Protein AF-A0A1G3R996-F1 (afdb_monomer)

Nearest PDB structures (foldseek):
  6yof-assembly1_A  TM=2.230E-01  e=8.172E+00  Streptococcus thermophilus LMG 18311

Solvent-accessible surface area (backbone atoms only — not comparable to full-atom values): 10715 Å² total; per-residue (Å²): 132,63,74,61,64,58,52,48,50,54,52,52,50,54,52,44,45,52,53,25,51,75,72,74,44,86,61,76,83,80,82,87,57,83,53,92,54,92,63,94,66,74,93,61,101,74,73,87,54,55,62,62,68,84,79,65,87,57,93,50,78,38,34,55,46,43,51,54,36,27,53,48,19,50,52,50,33,51,77,70,44,49,53,58,52,52,52,62,52,35,78,75,47,56,73,54,60,29,23,53,50,39,19,27,54,44,32,30,13,29,14,43,25,12,27,49,50,37,51,42,54,75,77,41,96,89,47,51,76,67,42,53,50,41,28,44,51,43,41,36,59,67,5,45,50,54,48,30,37,75,76,65,73,50,72,61,78,71,75,36,48,56,32,40,24,70,39,26,33,50,29,20,49,49,16,35,72,64,52,51,76,85,78,48,58,42,85,77,45,93,70,119

Structure (mmCIF, N/CA/C/O backbone):
data_AF-A0A1G3R996-F1
#
_entry.id   AF-A0A1G3R996-F1
#
loop_
_atom_site.group_PDB
_atom_site.id
_atom_site.type_symbol
_atom_site.label_atom_id
_atom_site.label_alt_id
_atom_site.label_comp_id
_atom_site.label_asym_id
_atom_site.label_entity_id
_atom_site.label_seq_id
_atom_site.pdbx_PDB_ins_code
_atom_site.Cartn_x
_atom_site.Cartn_y
_atom_site.Cartn_z
_atom_site.occupancy
_atom_site.B_iso_or_equiv
_atom_site.auth_seq_id
_atom_site.auth_comp_id
_atom_site.auth_asym_id
_atom_site.auth_atom_id
_atom_site.pdbx_PDB_model_num
ATOM 1 N N . MET A 1 1 ? 5.392 13.937 -18.735 1.00 48.75 1 MET A N 1
ATOM 2 C CA . MET A 1 1 ? 5.249 12.522 -18.350 1.00 48.75 1 MET A CA 1
ATOM 3 C C . MET A 1 1 ? 6.498 11.828 -18.846 1.00 48.75 1 MET A C 1
ATOM 5 O O . MET A 1 1 ? 6.775 11.931 -20.035 1.00 48.75 1 MET A O 1
ATOM 9 N N . GLY A 1 2 ? 7.307 11.274 -17.948 1.00 59.84 2 GLY A N 1
ATOM 10 C CA . GLY A 1 2 ? 8.397 10.403 -18.376 1.00 59.84 2 GLY A CA 1
ATOM 11 C C . GLY A 1 2 ? 7.803 9.101 -18.908 1.00 59.84 2 GLY A C 1
ATOM 12 O O . GLY A 1 2 ? 6.795 8.635 -18.380 1.00 59.84 2 GLY A O 1
ATOM 13 N N . GLU A 1 3 ? 8.419 8.542 -19.942 1.00 71.25 3 GLU A N 1
ATOM 14 C CA . GLU A 1 3 ? 8.158 7.197 -20.475 1.00 71.25 3 GLU A CA 1
ATOM 15 C C . GLU A 1 3 ? 8.066 6.146 -19.348 1.00 71.25 3 GLU A C 1
ATOM 17 O O . GLU A 1 3 ? 7.172 5.306 -19.342 1.00 71.25 3 GLU A O 1
ATOM 22 N N . PHE A 1 4 ? 8.894 6.307 -18.311 1.00 77.06 4 PHE A N 1
ATOM 23 C CA . PHE A 1 4 ? 8.993 5.423 -17.154 1.00 77.06 4 PHE A CA 1
ATOM 24 C C . PHE A 1 4 ? 7.694 5.254 -16.342 1.00 77.06 4 PHE A C 1
ATOM 26 O O . PHE A 1 4 ? 7.270 4.134 -16.082 1.00 77.06 4 PHE A O 1
ATOM 33 N N . GLY A 1 5 ? 7.001 6.341 -15.977 1.00 76.56 5 GLY A N 1
ATOM 34 C CA . GLY A 1 5 ? 5.804 6.239 -15.126 1.00 76.56 5 GLY A CA 1
ATOM 35 C C . GLY A 1 5 ? 4.634 5.503 -15.793 1.00 76.56 5 GLY A C 1
ATOM 36 O O . GLY A 1 5 ? 3.830 4.876 -15.111 1.00 76.56 5 GLY A O 1
ATOM 37 N N . SER A 1 6 ? 4.552 5.551 -17.128 1.00 79.69 6 SER A N 1
ATOM 38 C CA . SER A 1 6 ? 3.542 4.789 -17.882 1.00 79.69 6 SER A CA 1
ATOM 39 C C . SER A 1 6 ? 3.888 3.302 -17.950 1.00 79.69 6 SER A C 1
ATOM 41 O O . SER A 1 6 ? 2.991 2.473 -17.855 1.00 79.69 6 SER A O 1
ATOM 43 N N . VAL A 1 7 ? 5.179 2.972 -18.072 1.00 85.62 7 VAL A N 1
ATOM 44 C CA . VAL A 1 7 ? 5.669 1.585 -18.031 1.00 85.62 7 VAL A CA 1
ATOM 45 C C . VAL A 1 7 ? 5.378 0.956 -16.671 1.00 85.62 7 VAL A C 1
ATOM 47 O O . VAL A 1 7 ? 4.830 -0.140 -16.619 1.00 85.62 7 VAL A O 1
ATOM 50 N N . VAL A 1 8 ? 5.661 1.673 -15.580 1.00 85.50 8 VAL A N 1
ATOM 51 C CA . VAL A 1 8 ? 5.379 1.186 -14.224 1.00 85.50 8 VAL A CA 1
ATOM 52 C C . VAL A 1 8 ? 3.887 0.944 -14.007 1.00 85.50 8 VAL A C 1
ATOM 54 O O . VAL A 1 8 ? 3.517 -0.092 -13.467 1.00 85.50 8 VAL A O 1
ATOM 57 N N . LEU A 1 9 ? 3.016 1.871 -14.421 1.00 86.50 9 LEU A N 1
ATOM 58 C CA . LEU A 1 9 ? 1.575 1.679 -14.248 1.00 86.50 9 LEU A CA 1
ATOM 59 C C . LEU A 1 9 ? 1.072 0.449 -15.016 1.00 86.50 9 LEU A C 1
ATOM 61 O O . LEU A 1 9 ? 0.344 -0.352 -14.439 1.00 86.50 9 LEU A O 1
ATOM 65 N N . ALA A 1 10 ? 1.489 0.282 -16.273 1.00 89.56 10 ALA A N 1
ATOM 66 C CA . ALA A 1 10 ? 1.086 -0.865 -17.084 1.00 89.56 10 ALA A CA 1
ATOM 67 C C . ALA A 1 10 ? 1.530 -2.200 -16.457 1.00 89.56 10 ALA A C 1
ATOM 69 O O . ALA A 1 10 ? 0.769 -3.165 -16.438 1.00 89.56 10 ALA A O 1
ATOM 70 N N . ASP A 1 11 ? 2.738 -2.241 -15.893 1.00 92.06 11 ASP A N 1
ATOM 71 C CA . ASP A 1 11 ? 3.256 -3.404 -15.170 1.00 92.06 11 ASP A CA 1
ATOM 72 C C . ASP A 1 11 ? 2.444 -3.712 -13.898 1.00 92.06 11 ASP A C 1
ATOM 74 O O . ASP A 1 11 ? 2.049 -4.854 -13.651 1.00 92.06 11 ASP A O 1
ATOM 78 N N . ILE A 1 12 ? 2.121 -2.678 -13.115 1.00 92.38 12 ILE A N 1
ATOM 79 C CA . ILE A 1 12 ? 1.257 -2.801 -11.936 1.00 92.38 12 ILE A CA 1
ATOM 80 C C . ILE A 1 12 ? -0.114 -3.370 -12.324 1.00 92.38 12 ILE A C 1
ATOM 82 O O . ILE A 1 12 ? -0.635 -4.254 -11.637 1.00 92.38 12 ILE A O 1
ATOM 86 N N . GLU A 1 13 ? -0.705 -2.869 -13.409 1.00 92.81 13 GLU A N 1
ATOM 87 C CA . GLU A 1 13 ? -1.995 -3.335 -13.917 1.00 92.81 13 GLU A CA 1
ATOM 88 C C . GLU A 1 13 ? -1.934 -4.810 -14.326 1.00 92.81 13 GLU A C 1
ATOM 90 O O . GLU A 1 13 ? -2.837 -5.569 -13.973 1.00 92.81 13 GLU A O 1
ATOM 95 N N . GLU A 1 14 ? -0.868 -5.253 -14.997 1.00 93.94 14 GLU A N 1
ATOM 96 C CA . GLU A 1 14 ? -0.680 -6.661 -15.365 1.00 93.94 14 GLU A CA 1
ATOM 97 C C . GLU A 1 14 ? -0.646 -7.573 -14.129 1.00 93.94 14 GLU A C 1
ATOM 99 O O . GLU A 1 14 ? -1.396 -8.555 -14.056 1.00 93.94 14 GLU A O 1
ATOM 104 N N . VAL A 1 15 ? 0.150 -7.208 -13.117 1.00 95.25 15 VAL A N 1
ATOM 105 C CA . VAL A 1 15 ? 0.249 -7.976 -11.869 1.00 95.25 15 VAL A CA 1
ATOM 106 C C . VAL A 1 15 ? -1.112 -8.074 -11.180 1.00 95.25 15 VAL A C 1
ATOM 108 O O . VAL A 1 15 ? -1.542 -9.174 -10.826 1.00 95.25 15 VAL A O 1
ATOM 111 N N . TRP A 1 16 ? -1.825 -6.959 -10.995 1.00 96.31 16 TRP A N 1
ATOM 112 C CA . TRP A 1 16 ? -3.101 -6.981 -10.273 1.00 96.31 16 TRP A CA 1
ATOM 113 C C . TRP A 1 16 ? -4.229 -7.659 -11.046 1.00 96.31 16 TRP A C 1
ATOM 115 O O . TRP A 1 16 ? -5.044 -8.342 -10.421 1.00 96.31 16 TRP A O 1
ATOM 125 N N . ASN A 1 17 ? -4.251 -7.556 -12.377 1.00 96.25 17 ASN A N 1
ATOM 126 C CA . ASN A 1 17 ? -5.152 -8.350 -13.210 1.00 96.25 17 ASN A CA 1
ATOM 127 C C . ASN A 1 17 ? -4.949 -9.854 -12.954 1.00 96.25 17 ASN A C 1
ATOM 129 O O . ASN A 1 17 ? -5.919 -10.598 -12.779 1.00 96.25 17 ASN A O 1
ATOM 133 N N . GLU A 1 18 ? -3.697 -10.315 -12.866 1.00 95.25 18 GLU A N 1
ATOM 134 C CA . GLU A 1 18 ? -3.410 -11.713 -12.549 1.00 95.25 18 GLU A CA 1
ATOM 135 C C . GLU A 1 18 ? -3.805 -12.093 -11.113 1.00 95.25 18 GLU A C 1
ATOM 137 O O . GLU A 1 18 ? -4.440 -13.135 -10.922 1.00 95.25 18 GLU A O 1
ATOM 142 N N . GLN A 1 19 ? -3.480 -11.266 -10.116 1.00 95.69 19 GLN A N 1
ATOM 143 C CA . GLN A 1 19 ? -3.819 -11.553 -8.717 1.00 95.69 19 GLN A CA 1
ATOM 144 C C . GLN A 1 19 ? -5.337 -11.638 -8.500 1.00 95.69 19 GLN A C 1
ATOM 146 O O . GLN A 1 19 ? -5.827 -12.590 -7.895 1.00 95.69 19 GLN A O 1
ATOM 151 N N . PHE A 1 20 ? -6.115 -10.696 -9.042 1.00 96.31 20 PHE A N 1
ATOM 152 C CA . PHE A 1 20 ? -7.578 -10.718 -8.915 1.00 96.31 20 PHE A CA 1
ATOM 153 C C . PHE A 1 20 ? -8.196 -11.927 -9.614 1.00 96.31 20 PHE A C 1
ATOM 155 O O . PHE A 1 20 ? -9.091 -12.566 -9.057 1.00 96.31 20 PHE A O 1
ATOM 162 N N . ARG A 1 21 ? -7.658 -12.324 -10.773 1.00 95.50 21 ARG A N 1
ATOM 163 C CA . ARG A 1 21 ? -8.075 -13.555 -11.452 1.00 95.50 21 ARG A CA 1
ATOM 164 C C . ARG A 1 21 ? -7.872 -14.790 -10.568 1.00 95.50 21 ARG A C 1
ATOM 166 O O . ARG A 1 21 ? -8.733 -15.667 -10.560 1.00 95.50 21 ARG A O 1
ATOM 173 N N . GLN A 1 22 ? -6.771 -14.864 -9.815 1.00 93.50 22 GLN A N 1
ATOM 174 C CA . GLN A 1 22 ? -6.527 -15.958 -8.862 1.00 93.50 22 GLN A CA 1
ATOM 175 C C . GLN A 1 22 ? -7.506 -15.931 -7.681 1.00 93.50 22 GLN A C 1
ATOM 177 O O . GLN A 1 22 ? -7.928 -16.987 -7.214 1.00 93.50 22 GLN A O 1
ATOM 182 N N . LEU A 1 23 ? -7.925 -14.739 -7.251 1.00 92.31 23 LEU A N 1
ATOM 183 C CA . LEU A 1 23 ? -8.966 -14.546 -6.237 1.00 92.31 23 LEU A CA 1
ATOM 184 C C . LEU A 1 23 ? -10.392 -14.809 -6.760 1.00 92.31 23 LEU A C 1
ATOM 186 O O . LEU A 1 23 ? -11.344 -14.773 -5.983 1.00 92.31 23 LEU A O 1
ATOM 190 N N . GLY A 1 24 ? -10.565 -15.070 -8.061 1.00 94.44 24 GLY A N 1
ATOM 191 C CA . GLY A 1 24 ? -11.881 -15.227 -8.682 1.00 94.44 24 GLY A CA 1
ATOM 192 C C . GLY A 1 24 ? -12.681 -13.921 -8.760 1.00 94.44 24 GLY A C 1
ATOM 193 O O . GLY A 1 24 ? -13.911 -13.963 -8.770 1.00 94.44 24 GLY A O 1
ATOM 194 N N . ALA A 1 25 ? -11.993 -12.779 -8.791 1.00 92.88 25 ALA A N 1
ATOM 195 C CA . ALA A 1 25 ? -12.566 -11.442 -8.888 1.00 92.88 25 ALA A CA 1
ATOM 196 C C . ALA A 1 25 ? -12.065 -10.714 -10.147 1.00 92.88 25 ALA A C 1
ATOM 198 O O . ALA A 1 25 ? -11.043 -11.078 -10.728 1.00 92.88 25 ALA A O 1
ATOM 199 N N . ASP A 1 26 ? -12.768 -9.653 -10.544 1.00 91.19 26 ASP A N 1
ATOM 200 C CA . ASP A 1 26 ? -12.358 -8.793 -11.654 1.00 91.19 26 ASP A CA 1
ATOM 201 C C . ASP A 1 26 ? -11.591 -7.576 -11.124 1.00 91.19 26 ASP A C 1
ATOM 203 O O . ASP A 1 26 ? -12.096 -6.826 -10.281 1.00 91.19 26 ASP A O 1
ATOM 207 N N . TYR A 1 27 ? -10.379 -7.350 -11.635 1.00 93.75 27 TYR A N 1
ATOM 208 C CA . TYR A 1 27 ? -9.650 -6.111 -11.378 1.00 93.75 27 TYR A CA 1
ATOM 209 C C . TYR A 1 27 ? -10.200 -4.996 -12.269 1.00 93.75 27 TYR A C 1
ATOM 211 O O . TYR A 1 27 ? -10.287 -5.139 -13.486 1.00 93.75 27 TYR A O 1
ATOM 219 N N . ARG A 1 28 ? -10.571 -3.861 -11.669 1.00 91.31 28 ARG A N 1
ATOM 220 C CA . ARG A 1 28 ? -10.932 -2.654 -12.422 1.00 91.31 28 ARG A CA 1
ATOM 221 C C . ARG A 1 28 ? -9.767 -1.688 -12.371 1.00 91.31 28 ARG A C 1
ATOM 223 O O . ARG A 1 28 ? -9.568 -1.088 -11.324 1.00 91.31 28 ARG A O 1
ATOM 230 N N . GLU A 1 29 ? -9.066 -1.495 -13.475 1.00 87.25 29 GLU A N 1
ATOM 231 C CA . GLU A 1 29 ? -7.900 -0.607 -13.546 1.00 87.25 29 GLU A CA 1
ATOM 232 C C . GLU A 1 29 ? -8.215 0.826 -13.060 1.00 87.25 29 GLU A C 1
ATOM 234 O O . GLU A 1 29 ? -9.308 1.363 -13.321 1.00 87.25 29 GLU A O 1
ATOM 239 N N . PRO A 1 30 ? -7.303 1.452 -12.294 1.00 81.50 30 PRO A N 1
ATOM 240 C CA . PRO A 1 30 ? -7.465 2.822 -11.837 1.00 81.50 30 PRO A CA 1
ATOM 241 C C . PRO A 1 30 ? -7.242 3.815 -12.983 1.00 81.50 30 PRO A C 1
ATOM 243 O O . PRO A 1 30 ? -6.485 3.582 -13.917 1.00 81.50 30 PRO A O 1
ATOM 246 N N . ARG A 1 31 ? -7.862 4.996 -12.893 1.00 73.62 31 ARG A N 1
ATOM 247 C CA . ARG A 1 31 ? -7.502 6.122 -13.768 1.00 73.62 31 ARG A CA 1
ATOM 248 C C . ARG A 1 31 ? -6.445 6.965 -13.073 1.00 73.62 31 ARG A C 1
ATOM 250 O O . ARG A 1 31 ? -6.792 7.752 -12.195 1.00 73.62 31 ARG A O 1
ATOM 257 N N . LEU A 1 32 ? -5.185 6.823 -13.477 1.00 65.88 32 LEU A N 1
ATOM 258 C CA . LEU A 1 32 ? -4.104 7.632 -12.923 1.00 65.88 32 LEU A CA 1
ATOM 259 C C . LEU A 1 32 ? -4.166 9.064 -13.478 1.00 65.88 32 LEU A C 1
ATOM 261 O O . LEU A 1 32 ? -4.042 9.292 -14.682 1.00 65.88 32 LEU A O 1
ATOM 265 N N . VAL A 1 33 ? -4.339 10.041 -12.588 1.00 60.72 33 VAL A N 1
ATOM 266 C CA . VAL A 1 33 ? -4.201 11.469 -12.901 1.00 60.72 33 VAL A CA 1
ATOM 267 C C . VAL A 1 33 ? -3.042 12.007 -12.075 1.00 60.72 33 VAL A C 1
ATOM 269 O O . VAL A 1 33 ? -3.159 12.165 -10.863 1.00 60.72 33 VAL A O 1
ATOM 272 N N . LEU A 1 34 ? -1.913 12.270 -12.732 1.00 54.72 34 LEU A N 1
ATOM 273 C CA . LEU A 1 34 ? -0.752 12.882 -12.091 1.00 54.72 34 LEU A CA 1
ATOM 274 C C . LEU A 1 34 ? -0.934 14.402 -12.056 1.00 54.72 34 LEU A C 1
ATOM 276 O O . LEU A 1 34 ? -1.044 15.043 -13.105 1.00 54.72 34 LEU A O 1
ATOM 280 N N . PHE A 1 35 ? -0.948 14.986 -10.859 1.00 46.41 35 PHE A N 1
ATOM 281 C CA . PHE A 1 35 ? -0.986 16.435 -10.686 1.00 46.41 35 PHE A CA 1
ATOM 282 C C . PHE A 1 35 ? 0.438 16.997 -10.686 1.00 46.41 35 PHE A C 1
ATOM 284 O O . PHE A 1 35 ? 1.231 16.718 -9.797 1.00 46.41 35 PHE A O 1
ATOM 291 N N . SER A 1 36 ? 0.767 17.820 -11.685 1.00 42.94 36 SER A N 1
ATOM 292 C CA . SER A 1 36 ? 2.049 18.542 -11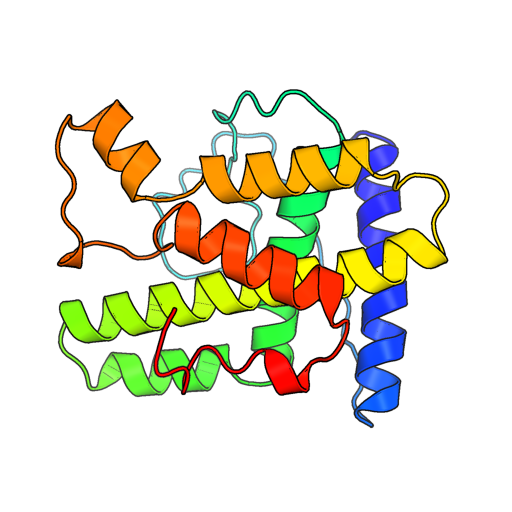.769 1.00 42.94 36 SER A CA 1
ATOM 293 C C . SER A 1 36 ? 1.940 20.019 -11.360 1.00 42.94 36 SER A C 1
ATOM 295 O O . SER A 1 36 ? 2.806 20.822 -11.698 1.00 42.94 36 SER A O 1
ATOM 297 N N . GLY A 1 37 ? 0.846 20.405 -10.701 1.00 38.44 37 GLY A N 1
ATOM 298 C CA . GLY A 1 37 ? 0.633 21.745 -10.148 1.00 38.44 37 GLY A CA 1
ATOM 299 C C . GLY A 1 37 ? 0.533 21.694 -8.626 1.00 38.44 37 GLY A C 1
ATOM 300 O O . GLY A 1 37 ? 0.302 20.624 -8.068 1.00 38.44 37 GLY A O 1
ATOM 301 N N . GLN A 1 38 ? 0.671 22.844 -7.956 1.00 37.50 38 GLN A N 1
ATOM 302 C CA . GLN A 1 38 ? 0.244 22.989 -6.560 1.00 37.50 38 GLN A CA 1
ATOM 303 C C . GLN A 1 38 ? -1.268 22.746 -6.506 1.00 37.50 38 GLN A C 1
ATOM 305 O O . GLN A 1 38 ? -2.067 23.662 -6.685 1.00 37.50 38 GLN A O 1
ATOM 310 N N . ALA A 1 39 ? -1.671 21.490 -6.340 1.00 39.47 39 ALA A N 1
ATOM 311 C CA . ALA A 1 39 ? -3.006 21.191 -5.874 1.00 39.47 39 ALA A CA 1
ATOM 312 C C . ALA A 1 39 ? -3.058 21.675 -4.423 1.00 39.47 39 ALA A C 1
ATOM 314 O O . ALA A 1 39 ? -2.230 21.270 -3.605 1.00 39.47 39 ALA A O 1
ATOM 315 N N . GLU A 1 40 ? -4.002 22.560 -4.102 1.00 33.94 40 GLU A N 1
ATOM 316 C CA . GLU A 1 40 ? -4.395 22.818 -2.716 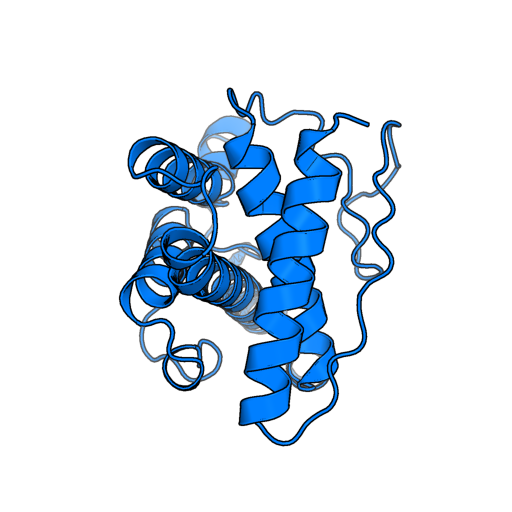1.00 33.94 40 GLU A CA 1
ATOM 317 C C . GLU A 1 40 ? -5.046 21.545 -2.159 1.00 33.94 40 GLU A C 1
ATOM 319 O O . GLU A 1 40 ? -6.262 21.440 -2.034 1.00 33.94 40 GLU A O 1
ATOM 324 N N . SER A 1 41 ? -4.243 20.529 -1.868 1.00 35.62 41 SER A N 1
ATOM 325 C CA . SER A 1 41 ? -4.678 19.351 -1.135 1.00 35.62 41 SER A CA 1
ATOM 326 C C . SER A 1 41 ? -3.947 19.346 0.197 1.00 35.62 41 SER A C 1
ATOM 328 O O . SER A 1 41 ? -2.948 18.658 0.393 1.00 35.62 41 SER A O 1
ATOM 330 N N . ALA A 1 42 ? -4.455 20.159 1.123 1.00 29.62 42 ALA A N 1
ATOM 331 C CA . ALA A 1 42 ? -4.300 19.871 2.538 1.00 29.62 42 ALA A CA 1
ATOM 332 C C . ALA A 1 42 ? -4.944 18.499 2.773 1.00 29.62 42 ALA A C 1
ATOM 334 O O . ALA A 1 42 ? -6.134 18.352 2.500 1.00 29.62 42 ALA A O 1
ATOM 335 N N . CYS A 1 43 ? -4.148 17.509 3.187 1.00 29.77 43 CYS A N 1
ATOM 336 C CA . CYS A 1 43 ? -4.542 16.114 3.391 1.00 29.77 43 CYS A CA 1
ATOM 337 C C . CYS A 1 43 ? -5.980 15.998 3.918 1.00 29.77 43 CYS A C 1
ATOM 339 O O . CYS A 1 43 ? -6.267 16.312 5.074 1.00 29.77 43 CYS A O 1
ATOM 341 N N . GLY A 1 44 ? -6.889 15.596 3.035 1.00 28.38 44 GLY A N 1
ATOM 342 C CA . GLY A 1 44 ? -8.319 15.573 3.278 1.00 28.38 44 GLY A CA 1
ATOM 343 C C . GLY A 1 44 ? -8.918 14.449 2.460 1.00 28.38 44 GLY A C 1
ATOM 344 O O . GLY A 1 44 ? -8.756 14.416 1.244 1.00 28.38 44 GLY A O 1
ATOM 345 N N . TYR A 1 45 ? -9.563 13.520 3.163 1.00 40.47 45 TYR A N 1
ATOM 346 C CA . TYR A 1 45 ? -10.293 12.378 2.633 1.00 40.47 45 TYR A CA 1
ATOM 347 C C . TYR A 1 45 ? -11.064 12.756 1.366 1.00 40.47 45 TYR A C 1
ATOM 349 O O . TYR A 1 45 ? -12.100 13.411 1.465 1.00 40.47 45 TYR A O 1
ATOM 357 N N . ASN A 1 46 ? -10.527 12.394 0.198 1.00 29.31 46 ASN A N 1
ATOM 358 C CA . ASN A 1 46 ? -11.216 11.960 -1.017 1.00 29.31 46 ASN A CA 1
ATOM 359 C C . ASN A 1 46 ? -10.262 12.023 -2.218 1.00 29.31 46 ASN A C 1
ATOM 361 O O . ASN A 1 46 ? -9.642 13.046 -2.494 1.00 29.31 46 ASN A O 1
ATOM 365 N N . SER A 1 47 ? -10.284 10.936 -2.988 1.00 35.41 47 SER A N 1
ATOM 366 C CA . SER A 1 47 ? -9.523 10.634 -4.205 1.00 35.41 47 SER A CA 1
ATOM 367 C C . SER A 1 47 ? -8.104 10.101 -3.989 1.00 35.41 47 SER A C 1
ATOM 369 O O . SER A 1 47 ? -7.272 10.746 -3.365 1.00 35.41 47 SER A O 1
ATOM 371 N N . ALA A 1 48 ? -7.843 8.941 -4.609 1.00 36.06 48 ALA A N 1
ATOM 372 C CA . ALA A 1 48 ? -6.525 8.445 -5.021 1.00 36.06 48 ALA A CA 1
ATOM 373 C C . ALA A 1 48 ? -5.923 9.365 -6.105 1.00 36.06 48 ALA A C 1
ATOM 375 O O . ALA A 1 48 ? -5.555 8.950 -7.205 1.00 36.06 48 ALA A O 1
ATOM 376 N N . ALA A 1 49 ? -5.961 10.667 -5.838 1.00 35.22 49 ALA A N 1
ATOM 377 C CA . ALA A 1 49 ? -5.187 11.648 -6.546 1.00 35.22 49 ALA A CA 1
ATOM 378 C C . ALA A 1 49 ? -3.800 11.549 -5.939 1.00 35.22 49 ALA A C 1
ATOM 380 O O . ALA A 1 49 ? -3.644 11.790 -4.745 1.00 35.22 49 ALA A O 1
ATOM 381 N N . VAL A 1 50 ? -2.817 11.211 -6.769 1.00 45.81 50 VAL A N 1
ATOM 382 C CA . VAL A 1 50 ? -1.409 11.429 -6.455 1.00 45.81 50 VAL A CA 1
ATOM 383 C C . VAL A 1 50 ? -1.262 12.935 -6.220 1.00 45.81 50 VAL A C 1
ATOM 385 O O . VAL A 1 50 ? -1.086 13.717 -7.158 1.00 45.81 50 VAL A O 1
ATOM 388 N N . GLY A 1 51 ? -1.503 13.351 -4.974 1.00 36.81 51 GLY A N 1
ATOM 389 C CA . GLY A 1 51 ? -1.336 14.710 -4.488 1.00 36.81 51 GLY A CA 1
ATOM 390 C C . GLY A 1 51 ? 0.140 15.079 -4.566 1.00 36.81 51 GLY A C 1
ATOM 391 O O . GLY A 1 51 ? 0.986 14.204 -4.759 1.00 36.81 51 GLY A O 1
ATOM 392 N N . PRO A 1 52 ? 0.484 16.370 -4.490 1.00 34.97 52 PRO A N 1
ATOM 393 C CA . PRO A 1 52 ? 1.785 16.837 -4.915 1.00 34.97 52 PRO A CA 1
ATOM 394 C C . PRO A 1 52 ? 2.854 16.314 -3.951 1.00 34.97 52 PRO A C 1
ATOM 396 O O . PRO A 1 52 ? 3.141 16.936 -2.935 1.00 34.97 52 PRO A O 1
ATOM 399 N N . PHE A 1 53 ? 3.534 15.230 -4.330 1.00 44.81 53 PHE A N 1
ATOM 400 C CA . PHE A 1 53 ? 4.841 14.827 -3.795 1.00 44.81 53 PHE A CA 1
ATOM 401 C C . PHE A 1 53 ? 5.951 15.825 -4.202 1.00 44.81 53 PHE A C 1
ATOM 403 O O . PHE A 1 53 ? 7.129 15.482 -4.278 1.00 44.81 53 PHE A O 1
ATOM 410 N N . CYS A 1 54 ? 5.581 17.085 -4.450 1.00 33.59 54 CYS A N 1
ATOM 411 C CA . CYS A 1 54 ? 6.458 18.219 -4.686 1.00 33.59 54 CYS A CA 1
ATOM 412 C C . CYS A 1 54 ? 7.130 18.626 -3.370 1.00 33.59 54 CYS A C 1
ATOM 414 O O . CYS A 1 54 ? 6.839 19.702 -2.870 1.00 33.59 54 CYS A O 1
ATOM 416 N N . GLU A 1 55 ? 7.952 17.751 -2.792 1.00 30.02 55 GLU A N 1
ATOM 417 C CA . GLU A 1 55 ? 9.069 18.097 -1.890 1.00 30.02 55 GLU A CA 1
ATOM 418 C C . GLU A 1 55 ? 9.798 16.872 -1.321 1.00 30.02 55 GLU A C 1
ATOM 420 O O . GLU A 1 55 ? 10.680 17.015 -0.474 1.00 30.02 55 GLU A O 1
ATOM 425 N N . LEU A 1 56 ? 9.511 15.661 -1.804 1.00 36.84 56 LEU A N 1
ATOM 426 C CA . LEU A 1 56 ? 10.493 14.597 -1.674 1.00 36.84 56 LEU A CA 1
ATOM 427 C C . LEU A 1 56 ? 11.417 14.707 -2.876 1.00 36.84 56 LEU A C 1
ATOM 429 O O . LEU A 1 56 ? 11.073 14.310 -3.985 1.00 36.84 56 LEU A O 1
ATOM 433 N N . ASP A 1 57 ? 12.592 15.275 -2.628 1.00 34.75 57 ASP A N 1
ATOM 434 C CA . ASP A 1 57 ? 13.802 15.072 -3.423 1.00 34.75 57 ASP A CA 1
ATOM 435 C C . ASP A 1 57 ? 14.162 13.576 -3.345 1.00 34.75 57 ASP A C 1
ATOM 437 O O . ASP A 1 57 ? 15.111 13.181 -2.673 1.00 34.75 57 ASP A O 1
ATOM 441 N N . ALA A 1 58 ? 13.292 12.723 -3.893 1.00 42.59 58 ALA A N 1
ATOM 442 C CA . ALA A 1 58 ? 13.477 11.292 -3.974 1.00 42.59 58 ALA A CA 1
ATOM 443 C C . ALA A 1 58 ? 14.335 11.067 -5.222 1.00 42.59 58 ALA A C 1
ATOM 445 O O . ALA A 1 58 ? 13.851 11.249 -6.342 1.00 42.59 58 ALA A O 1
ATOM 446 N N . PRO A 1 59 ? 15.640 10.818 -5.046 1.00 44.28 59 PRO A N 1
ATOM 447 C CA . PRO A 1 59 ? 16.586 10.882 -6.135 1.00 44.28 59 PRO A CA 1
ATOM 448 C C . PRO A 1 59 ? 16.539 9.550 -6.881 1.00 44.28 59 PRO A C 1
ATOM 450 O O . PRO A 1 59 ? 17.372 8.687 -6.633 1.00 44.28 59 PRO 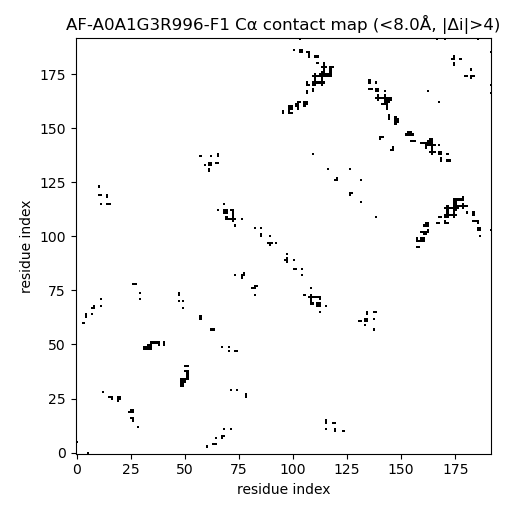A O 1
ATOM 453 N N . GLY A 1 60 ? 15.568 9.386 -7.775 1.00 57.69 60 GLY A N 1
ATOM 454 C CA . GLY A 1 60 ? 15.547 8.252 -8.691 1.00 57.69 60 GLY A CA 1
ATOM 455 C C . GLY A 1 60 ? 14.172 7.926 -9.258 1.00 57.69 60 GLY A C 1
ATOM 456 O O . GLY A 1 60 ? 13.123 8.307 -8.730 1.00 57.69 60 GLY A O 1
ATOM 457 N N . ASP A 1 61 ? 14.199 7.248 -10.402 1.00 65.94 61 ASP A N 1
ATOM 458 C CA . ASP A 1 61 ? 13.003 6.799 -11.106 1.00 65.94 61 ASP A CA 1
ATOM 459 C C . ASP A 1 61 ? 12.214 5.794 -10.246 1.00 65.94 61 ASP A C 1
ATOM 461 O O . ASP A 1 61 ? 10.984 5.750 -10.303 1.00 65.94 61 ASP A O 1
ATOM 465 N N . PHE A 1 62 ? 12.870 5.043 -9.357 1.00 71.69 62 PHE A N 1
ATOM 466 C CA . PHE A 1 62 ? 12.202 3.987 -8.610 1.00 71.69 62 PHE A CA 1
ATOM 467 C C . PHE A 1 62 ? 11.414 4.468 -7.385 1.00 71.69 62 PHE A C 1
ATOM 469 O O . PHE A 1 62 ? 10.387 3.879 -7.037 1.00 71.69 62 PHE A O 1
ATOM 476 N N . ALA A 1 63 ? 11.790 5.588 -6.768 1.00 74.50 63 ALA A N 1
ATOM 477 C CA . ALA A 1 63 ? 10.945 6.216 -5.757 1.00 74.50 63 ALA A CA 1
ATOM 478 C C . ALA A 1 63 ? 9.559 6.594 -6.313 1.00 74.50 63 ALA A C 1
ATOM 480 O O . ALA A 1 63 ? 8.550 6.448 -5.618 1.00 74.50 63 ALA A O 1
ATOM 481 N N . LEU A 1 64 ? 9.492 7.013 -7.583 1.00 78.62 64 LEU A N 1
ATOM 482 C CA . LEU A 1 64 ? 8.222 7.229 -8.277 1.00 78.62 64 LEU A CA 1
ATOM 483 C C . LEU A 1 64 ? 7.457 5.910 -8.454 1.00 78.62 64 LEU A C 1
ATOM 485 O O . LEU A 1 64 ? 6.244 5.886 -8.249 1.00 78.62 64 LEU A O 1
ATOM 489 N N . ALA A 1 65 ? 8.145 4.816 -8.792 1.00 84.81 65 ALA A N 1
ATOM 490 C CA . ALA A 1 65 ? 7.509 3.511 -8.944 1.00 84.81 65 ALA A CA 1
ATOM 491 C C . ALA A 1 65 ? 6.870 3.018 -7.638 1.00 84.81 65 ALA A C 1
ATOM 493 O O . ALA A 1 65 ? 5.718 2.583 -7.638 1.00 84.81 65 ALA A O 1
ATOM 494 N N . TYR A 1 66 ? 7.581 3.171 -6.518 1.00 87.31 66 TYR A N 1
ATOM 495 C CA . TYR A 1 66 ? 7.054 2.884 -5.186 1.00 87.31 66 TYR A CA 1
ATOM 496 C C . TYR A 1 66 ? 5.780 3.685 -4.879 1.00 87.31 66 TYR A C 1
ATOM 498 O O . TYR A 1 66 ? 4.794 3.103 -4.428 1.00 87.31 66 TYR A O 1
ATOM 506 N N . VAL A 1 67 ? 5.772 4.997 -5.150 1.00 85.25 67 VAL A N 1
ATOM 507 C CA . VAL A 1 67 ? 4.587 5.840 -4.918 1.00 85.25 67 VAL A CA 1
ATOM 508 C C . VAL A 1 67 ? 3.409 5.353 -5.756 1.00 85.25 67 VAL A C 1
ATOM 510 O O . VAL A 1 67 ? 2.335 5.135 -5.209 1.00 85.25 67 VAL A O 1
ATOM 513 N N . ILE A 1 68 ? 3.599 5.114 -7.059 1.00 86.69 68 ILE A N 1
ATOM 514 C CA . ILE A 1 68 ? 2.514 4.619 -7.923 1.00 86.69 68 ILE A CA 1
ATOM 515 C C . ILE A 1 68 ? 1.975 3.284 -7.388 1.00 86.69 68 ILE A C 1
ATOM 517 O O . ILE A 1 68 ? 0.762 3.119 -7.269 1.00 86.69 68 ILE A O 1
ATOM 521 N N . ALA A 1 69 ? 2.854 2.352 -7.010 1.00 91.88 69 ALA A N 1
ATOM 522 C CA . ALA A 1 69 ? 2.452 1.063 -6.455 1.00 91.88 69 ALA A CA 1
ATOM 523 C C . ALA A 1 69 ? 1.686 1.195 -5.127 1.00 91.88 69 ALA A C 1
ATOM 525 O O . ALA A 1 69 ? 0.717 0.468 -4.909 1.00 91.88 69 ALA A O 1
ATOM 526 N N . HIS A 1 70 ? 2.074 2.137 -4.265 1.00 92.44 70 HIS A N 1
ATOM 527 C CA . HIS A 1 70 ? 1.382 2.433 -3.010 1.00 92.44 70 HIS A CA 1
ATOM 528 C C . HIS A 1 70 ? -0.031 2.988 -3.252 1.00 92.44 70 HIS A C 1
ATOM 530 O O . HIS A 1 70 ? -1.003 2.473 -2.698 1.00 92.44 70 HIS A O 1
ATOM 536 N N . GLU A 1 71 ? -0.176 3.959 -4.157 1.00 88.44 71 GLU A N 1
ATOM 537 C CA . GLU A 1 71 ? -1.483 4.520 -4.527 1.00 88.44 71 GLU A CA 1
ATOM 538 C C . GLU A 1 71 ? -2.400 3.468 -5.169 1.00 88.44 71 GLU A C 1
ATOM 540 O O . GLU A 1 71 ? -3.600 3.400 -4.884 1.00 88.44 71 GLU A O 1
ATOM 545 N N . VAL A 1 72 ? -1.842 2.581 -6.001 1.00 92.31 72 VAL A N 1
ATOM 546 C CA . VAL A 1 72 ? -2.599 1.438 -6.526 1.00 92.31 72 VAL A CA 1
ATOM 547 C C . VAL A 1 72 ? -2.941 0.438 -5.417 1.00 92.31 72 VAL A C 1
ATOM 549 O O . VAL A 1 72 ? -4.021 -0.150 -5.449 1.00 92.31 72 VAL A O 1
ATOM 552 N N . GLY A 1 73 ? -2.100 0.293 -4.392 1.00 94.25 73 GLY A N 1
ATOM 553 C CA . GLY A 1 73 ? -2.416 -0.453 -3.174 1.00 94.25 73 GLY A CA 1
ATOM 554 C C . GLY A 1 73 ? -3.711 0.033 -2.515 1.00 94.25 73 GLY A C 1
ATOM 555 O O . GLY A 1 73 ? -4.589 -0.778 -2.221 1.00 94.25 73 GLY A O 1
ATOM 556 N N . HIS A 1 74 ? -3.906 1.347 -2.381 1.00 93.75 74 HIS A N 1
ATOM 557 C CA . HIS A 1 74 ? -5.177 1.903 -1.898 1.00 93.75 74 HIS A CA 1
ATOM 558 C C . HIS A 1 74 ? -6.358 1.601 -2.818 1.00 93.75 74 HIS A C 1
ATOM 560 O O . HIS A 1 74 ? -7.462 1.289 -2.364 1.00 93.75 74 HIS A O 1
ATOM 566 N N . HIS A 1 75 ? -6.144 1.639 -4.129 1.00 92.31 75 HIS A N 1
ATOM 567 C CA . HIS A 1 75 ? -7.180 1.246 -5.077 1.00 92.31 75 HIS A CA 1
ATOM 568 C C . HIS A 1 75 ? -7.564 -0.239 -4.937 1.00 92.31 75 HIS A C 1
ATOM 570 O O . HIS A 1 75 ? -8.750 -0.574 -4.946 1.00 92.31 75 HIS A O 1
ATOM 576 N N . VAL A 1 76 ? -6.594 -1.127 -4.713 1.00 94.88 76 VAL A N 1
ATOM 577 C CA . VAL A 1 76 ? -6.842 -2.544 -4.406 1.00 94.88 76 VAL A CA 1
ATOM 578 C C . VAL A 1 76 ? -7.635 -2.692 -3.107 1.00 94.88 76 VAL A C 1
ATOM 580 O O . VAL A 1 76 ? -8.624 -3.420 -3.083 1.00 94.88 76 VAL A O 1
ATOM 583 N N . GLN A 1 77 ? -7.287 -1.950 -2.053 1.00 93.88 77 GLN A N 1
ATOM 584 C CA . GLN A 1 77 ? -8.059 -1.927 -0.803 1.00 93.88 77 GLN A CA 1
ATOM 585 C C . GLN A 1 77 ? -9.514 -1.515 -1.025 1.00 93.88 77 GLN A C 1
ATOM 587 O O . GLN A 1 77 ? -10.419 -2.101 -0.429 1.00 93.88 77 GLN A O 1
ATOM 592 N N . ASN A 1 78 ? -9.751 -0.523 -1.885 1.00 92.94 78 ASN A N 1
ATOM 593 C CA . ASN A 1 78 ? -11.098 -0.112 -2.259 1.00 92.94 78 ASN A CA 1
ATOM 594 C C . ASN A 1 78 ? -11.858 -1.247 -2.962 1.00 92.94 78 ASN A C 1
ATOM 596 O O . ASN A 1 78 ? -13.002 -1.523 -2.608 1.00 92.94 78 ASN A O 1
ATOM 600 N N . LEU A 1 79 ? -11.234 -1.926 -3.930 1.00 92.12 79 LEU A N 1
ATOM 601 C CA . LEU A 1 79 ? -11.858 -3.048 -4.644 1.00 92.12 79 LEU A CA 1
ATOM 602 C C . LEU A 1 79 ? -12.158 -4.245 -3.729 1.00 92.12 79 LEU A C 1
ATOM 604 O O . LEU A 1 79 ? -13.152 -4.935 -3.938 1.00 92.12 79 LEU A O 1
ATOM 608 N N . LEU A 1 80 ? -11.332 -4.466 -2.705 1.00 92.81 80 LEU A N 1
ATOM 609 C CA . LEU A 1 80 ? -11.517 -5.524 -1.709 1.00 92.81 80 LEU A CA 1
ATOM 610 C C . LEU A 1 80 ? -12.472 -5.129 -0.562 1.00 92.81 80 LEU A C 1
ATOM 612 O O . LEU A 1 80 ? -12.717 -5.939 0.328 1.00 92.81 80 LEU A O 1
ATOM 616 N N . GLY A 1 81 ? -13.009 -3.902 -0.554 1.00 93.19 81 GLY A N 1
ATOM 617 C CA . GLY A 1 81 ? -13.926 -3.408 0.485 1.00 93.19 81 GLY A CA 1
ATOM 618 C C . GLY A 1 81 ? -13.256 -2.996 1.803 1.00 93.19 81 GLY A C 1
ATOM 619 O O . GLY A 1 81 ? -13.936 -2.609 2.754 1.00 93.19 81 GLY A O 1
ATOM 620 N N . VAL A 1 82 ? -11.923 -3.016 1.871 1.00 93.00 82 VAL A N 1
ATOM 621 C CA . VAL A 1 82 ? -11.162 -2.699 3.090 1.00 93.00 82 VAL A CA 1
ATOM 622 C C . VAL A 1 82 ? -11.332 -1.233 3.495 1.00 93.00 82 VAL A C 1
ATOM 624 O O . VAL A 1 82 ? -11.497 -0.928 4.677 1.00 93.00 82 VAL A O 1
ATOM 627 N N . MET A 1 83 ? -11.349 -0.311 2.525 1.00 89.62 83 MET A N 1
ATOM 628 C CA . MET A 1 83 ? -11.550 1.116 2.815 1.00 89.62 83 MET A CA 1
ATOM 629 C C . MET A 1 83 ? -12.925 1.391 3.447 1.00 89.62 83 MET A C 1
ATOM 631 O O . MET A 1 83 ? -13.031 2.201 4.370 1.00 89.62 83 MET A O 1
ATOM 635 N N . GLU A 1 84 ? -13.972 0.697 2.991 1.00 90.12 84 GLU A N 1
ATOM 636 C CA . GLU A 1 84 ? -15.324 0.813 3.552 1.00 90.12 84 GLU A CA 1
ATOM 637 C C . GLU A 1 84 ? -15.390 0.251 4.981 1.00 90.12 84 GLU A C 1
ATOM 639 O O . GLU A 1 84 ? -15.995 0.869 5.867 1.00 90.12 84 GLU A O 1
ATOM 644 N N . GLU A 1 85 ? -14.719 -0.877 5.238 1.00 92.25 85 GLU A N 1
ATOM 645 C CA . GLU A 1 85 ? -14.609 -1.448 6.583 1.00 92.25 85 GLU A CA 1
ATOM 646 C C . GLU A 1 85 ? -13.932 -0.465 7.550 1.00 92.25 85 GLU A C 1
ATOM 648 O O . GLU A 1 85 ? -14.468 -0.177 8.627 1.00 92.25 85 GLU A O 1
ATOM 653 N N . VAL A 1 86 ? -12.777 0.085 7.159 1.00 91.31 86 VAL A N 1
ATOM 654 C CA . VAL A 1 86 ? -12.024 1.047 7.976 1.00 91.31 86 VAL A CA 1
ATOM 655 C C . VAL A 1 86 ? -12.866 2.286 8.260 1.00 91.31 86 VAL A C 1
ATOM 657 O O . VAL A 1 86 ? -13.005 2.660 9.427 1.00 91.31 86 VAL A O 1
ATOM 660 N N . SER A 1 87 ? -13.504 2.867 7.241 1.00 89.50 87 SER A N 1
ATOM 661 C CA . SER A 1 87 ? -14.379 4.034 7.404 1.00 89.50 87 SER A CA 1
ATOM 662 C C . SER A 1 87 ? -15.531 3.760 8.382 1.00 89.50 87 SER A C 1
ATOM 664 O O . SER A 1 87 ? -15.777 4.533 9.315 1.00 89.50 87 SER A O 1
ATOM 666 N N . THR A 1 88 ? -16.188 2.603 8.248 1.00 92.25 88 THR A N 1
ATOM 667 C CA . THR A 1 88 ? -17.291 2.188 9.130 1.00 92.25 88 THR A CA 1
ATOM 668 C C . THR A 1 88 ? -16.841 2.019 10.582 1.00 92.25 88 THR A C 1
ATOM 670 O O . THR A 1 88 ? -17.580 2.362 11.512 1.00 92.25 88 THR A O 1
ATOM 673 N N . ARG A 1 89 ? -15.633 1.489 10.801 1.00 93.81 89 ARG A N 1
ATOM 674 C CA . ARG A 1 89 ? -15.047 1.329 12.139 1.00 93.81 89 ARG A CA 1
ATOM 675 C C . ARG A 1 89 ? -14.656 2.674 12.743 1.00 93.81 89 ARG A C 1
ATOM 677 O O . ARG A 1 89 ? -14.989 2.921 13.900 1.00 93.81 89 ARG A O 1
ATOM 684 N N . GLN A 1 90 ? -14.012 3.547 11.969 1.00 90.75 90 GLN A N 1
ATOM 685 C CA . GLN A 1 90 ? -13.598 4.882 12.413 1.00 90.75 90 GLN A CA 1
ATOM 686 C C . GLN A 1 90 ? -14.778 5.730 12.895 1.00 90.75 90 GLN A C 1
ATOM 688 O O . GLN A 1 90 ? -14.662 6.391 13.923 1.00 90.75 90 GLN A O 1
ATOM 693 N N . ALA A 1 91 ? -15.940 5.642 12.238 1.00 91.38 91 ALA A N 1
ATOM 694 C CA . ALA A 1 91 ? -17.147 6.379 12.627 1.00 91.38 91 ALA A CA 1
ATOM 695 C C . ALA A 1 91 ? -17.643 6.086 14.061 1.00 91.38 91 ALA A C 1
ATOM 697 O O . ALA A 1 91 ? -18.488 6.809 14.588 1.00 91.38 91 ALA A O 1
ATOM 698 N N . ARG A 1 92 ? -17.151 5.012 14.692 1.00 93.56 92 ARG A N 1
ATOM 699 C CA . ARG A 1 92 ? -17.542 4.569 16.040 1.00 93.56 92 ARG A CA 1
ATOM 700 C C . ARG A 1 92 ? -16.449 4.792 17.088 1.00 93.56 92 ARG A C 1
ATOM 702 O O . ARG A 1 92 ? -16.637 4.397 18.236 1.00 93.56 92 ARG A O 1
ATOM 709 N N . LEU A 1 93 ? -15.310 5.359 16.698 1.00 92.56 93 LEU A N 1
ATOM 710 C CA . LEU A 1 93 ? -14.094 5.419 17.502 1.00 92.56 93 LEU A CA 1
ATOM 711 C C . LEU A 1 93 ? -13.709 6.856 17.867 1.00 92.56 93 LEU A C 1
ATOM 713 O O . LEU A 1 93 ? -14.131 7.816 17.223 1.00 92.56 93 LEU A O 1
ATOM 717 N N . GLY A 1 94 ? -12.901 6.993 18.921 1.00 92.88 94 GLY A N 1
ATOM 718 C CA . GLY A 1 94 ? -12.220 8.245 19.237 1.00 92.88 94 GLY A CA 1
ATOM 719 C C . GLY A 1 94 ? -11.095 8.534 18.242 1.00 92.88 94 GLY A C 1
ATOM 720 O O . GLY A 1 94 ? -10.648 7.649 17.515 1.00 92.88 94 GLY A O 1
ATOM 7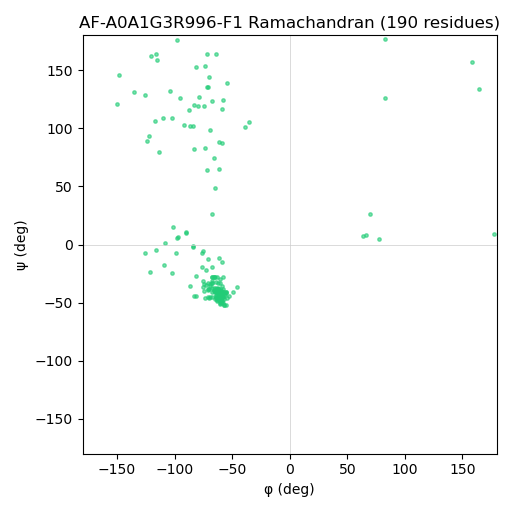21 N N . GLU A 1 95 ? -10.621 9.781 18.219 1.00 87.12 95 GLU A N 1
ATOM 722 C CA . GLU A 1 95 ? -9.585 10.249 17.284 1.00 87.12 95 GLU A CA 1
ATOM 723 C C . GLU A 1 95 ? -8.335 9.358 17.297 1.00 87.12 95 GLU A C 1
ATOM 725 O O . GLU A 1 95 ? -7.836 8.963 16.249 1.00 87.12 95 GLU A O 1
ATOM 730 N N . ARG A 1 96 ? -7.864 8.969 18.486 1.00 88.12 96 ARG A N 1
ATOM 731 C CA . ARG A 1 96 ? -6.673 8.129 18.640 1.00 88.12 96 ARG A CA 1
ATOM 732 C C . ARG A 1 96 ? -6.855 6.751 18.005 1.00 88.12 96 ARG A C 1
ATOM 734 O O . ARG A 1 96 ? -5.972 6.280 17.294 1.00 88.12 96 ARG A O 1
ATOM 741 N N . GLU A 1 97 ? -7.966 6.079 18.282 1.00 90.75 97 GLU A N 1
ATOM 742 C CA . GLU A 1 97 ? -8.244 4.762 17.712 1.00 90.75 97 GLU A CA 1
ATOM 743 C C . GLU A 1 97 ? -8.528 4.851 16.206 1.00 90.75 97 GLU A C 1
ATOM 745 O O . GLU A 1 97 ? -8.128 3.963 15.454 1.00 90.75 97 GLU A O 1
ATOM 750 N N . ALA A 1 98 ? -9.158 5.936 15.748 1.00 88.50 98 ALA A N 1
ATOM 751 C CA . ALA A 1 98 ? -9.364 6.194 14.329 1.00 88.50 98 ALA A CA 1
ATOM 752 C C . ALA A 1 98 ? -8.031 6.393 13.587 1.00 88.50 98 ALA A C 1
ATOM 754 O O . ALA A 1 98 ? -7.830 5.777 12.540 1.00 88.50 98 ALA A O 1
ATOM 755 N N . ASN A 1 99 ? -7.100 7.155 14.168 1.00 86.81 99 ASN A N 1
ATOM 756 C CA . ASN A 1 99 ? -5.740 7.347 13.660 1.00 86.81 99 ASN A CA 1
ATOM 757 C C . ASN A 1 99 ? -4.983 6.015 13.553 1.00 86.81 99 ASN A C 1
ATOM 759 O O . ASN A 1 99 ? -4.345 5.735 12.541 1.00 86.81 99 ASN A O 1
ATOM 763 N N . GLN A 1 100 ? -5.114 5.137 14.554 1.00 91.19 100 GLN A N 1
ATOM 764 C CA . GLN A 1 100 ? -4.514 3.800 14.503 1.00 91.19 100 GLN A CA 1
ATOM 765 C C . GLN A 1 100 ? -5.060 2.941 13.355 1.00 91.19 100 GLN A C 1
ATOM 767 O O . GLN A 1 100 ? -4.314 2.129 12.808 1.00 91.19 100 GLN A O 1
ATOM 772 N N . LEU A 1 101 ? -6.336 3.092 12.985 1.00 91.38 101 LEU A N 1
ATOM 773 C CA . LEU A 1 101 ? -6.883 2.416 11.807 1.00 91.38 101 LEU A CA 1
ATOM 774 C C . LEU A 1 101 ? -6.335 2.997 10.506 1.00 91.38 101 LEU A C 1
ATOM 776 O O . LEU A 1 101 ? -6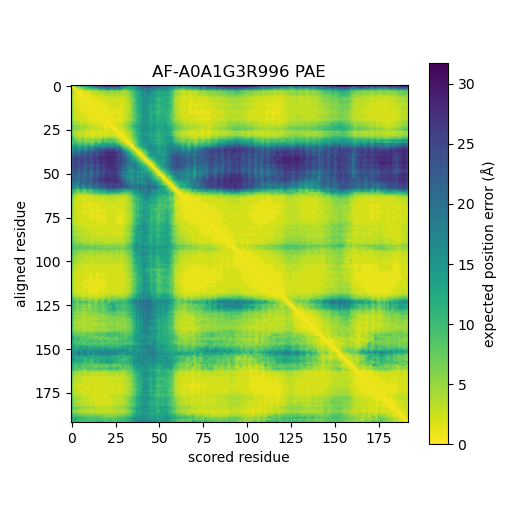.025 2.215 9.612 1.00 91.38 101 LEU A O 1
ATOM 780 N N . THR A 1 102 ? -6.150 4.317 10.422 1.00 88.50 102 THR A N 1
ATOM 781 C CA . THR A 1 102 ? -5.489 4.943 9.267 1.00 88.50 102 THR A CA 1
ATOM 782 C C . THR A 1 102 ? -4.079 4.388 9.101 1.00 88.50 102 THR A C 1
ATOM 784 O O . THR A 1 102 ? -3.762 3.869 8.040 1.00 88.50 102 THR A O 1
ATOM 787 N N . VAL A 1 103 ? -3.284 4.327 10.177 1.00 91.38 103 VAL A N 1
ATOM 788 C CA . VAL A 1 103 ? -1.935 3.735 10.124 1.00 91.38 103 VAL A CA 1
ATOM 789 C C . VAL A 1 103 ? -1.971 2.298 9.599 1.00 91.38 103 VAL A C 1
ATOM 791 O O . VAL A 1 103 ? -1.134 1.913 8.793 1.00 91.38 103 VAL A O 1
ATOM 794 N N . ARG A 1 104 ? -2.935 1.476 10.024 1.00 95.38 104 ARG A N 1
ATOM 795 C CA . ARG A 1 104 ? -3.047 0.094 9.528 1.00 95.38 104 ARG A CA 1
ATOM 796 C C . ARG A 1 104 ? -3.401 0.040 8.039 1.00 95.38 104 ARG A C 1
ATOM 798 O O . ARG A 1 104 ? -2.853 -0.810 7.339 1.00 95.38 104 ARG A O 1
ATOM 805 N N . LEU A 1 105 ? -4.276 0.928 7.569 1.00 93.88 105 LEU A N 1
ATOM 806 C CA . LEU A 1 105 ? -4.636 1.044 6.155 1.00 93.88 105 LEU A CA 1
ATOM 807 C C . LEU A 1 105 ? -3.410 1.415 5.304 1.00 93.88 105 LEU A C 1
ATOM 809 O O . LEU A 1 105 ? -3.118 0.728 4.329 1.00 93.88 105 LEU A O 1
ATOM 813 N N . GLU A 1 106 ? -2.637 2.412 5.728 1.00 92.94 106 GLU A N 1
ATOM 814 C CA . GLU A 1 106 ? -1.406 2.859 5.054 1.00 92.94 106 GLU A CA 1
ATOM 815 C C . GLU A 1 106 ? -0.347 1.750 4.988 1.00 92.94 106 GLU A C 1
ATOM 817 O O . GLU A 1 106 ? 0.218 1.459 3.935 1.00 92.94 106 GLU A O 1
ATOM 822 N N . LEU A 1 107 ? -0.135 1.035 6.097 1.00 95.88 107 LEU A N 1
ATOM 823 C CA . LEU A 1 107 ? 0.810 -0.085 6.135 1.00 95.88 107 LEU A CA 1
ATOM 824 C C . LEU A 1 107 ? 0.379 -1.258 5.249 1.00 95.88 107 LEU A C 1
ATOM 826 O O . LEU A 1 107 ? 1.225 -2.006 4.761 1.00 95.88 107 LEU A O 1
ATOM 830 N N . GLN A 1 108 ? -0.924 -1.442 5.029 1.00 97.56 108 GLN A N 1
ATOM 831 C CA . GLN A 1 108 ? -1.384 -2.4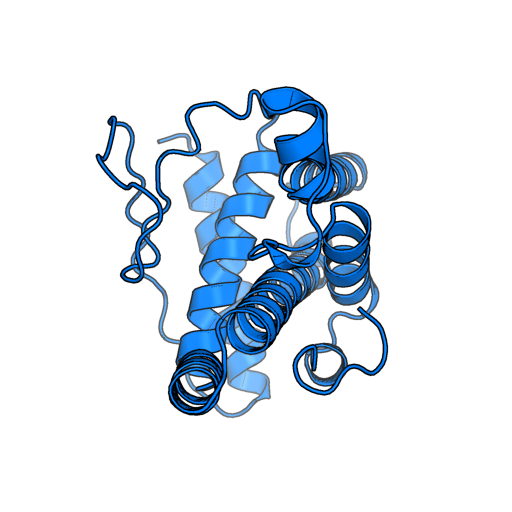49 4.079 1.00 97.56 108 GLN A CA 1
ATOM 832 C C . GLN A 1 108 ? -1.154 -1.994 2.639 1.00 97.56 108 GLN A C 1
ATOM 834 O O . GLN A 1 108 ? -0.804 -2.832 1.816 1.00 97.56 108 GLN A O 1
ATOM 839 N N . ALA A 1 109 ? -1.264 -0.702 2.326 1.00 95.69 109 ALA A N 1
ATOM 840 C CA . ALA A 1 109 ? -0.880 -0.199 1.010 1.00 95.69 109 ALA A CA 1
ATOM 841 C C . ALA A 1 109 ? 0.627 -0.393 0.753 1.00 95.69 109 ALA A C 1
ATOM 843 O O . ALA A 1 109 ? 1.001 -0.870 -0.317 1.00 95.69 109 ALA A O 1
ATOM 844 N N . ASP A 1 110 ? 1.485 -0.176 1.761 1.00 96.31 110 ASP A N 1
ATOM 845 C CA . ASP A 1 110 ? 2.916 -0.524 1.685 1.00 96.31 110 ASP A CA 1
ATOM 846 C C . ASP A 1 110 ? 3.128 -2.022 1.420 1.00 96.31 110 ASP A C 1
ATOM 848 O O . ASP A 1 110 ? 3.939 -2.405 0.576 1.00 96.31 110 ASP A O 1
ATOM 852 N N . PHE A 1 111 ? 2.381 -2.888 2.111 1.00 97.88 111 PHE A N 1
ATOM 853 C CA . PHE A 1 111 ? 2.423 -4.330 1.873 1.00 97.88 111 PHE A CA 1
ATOM 854 C C . PHE A 1 111 ? 2.016 -4.699 0.442 1.00 97.88 111 PHE A C 1
ATOM 856 O O . PHE A 1 111 ? 2.712 -5.483 -0.201 1.00 97.88 111 PHE A O 1
ATOM 863 N N . LEU A 1 112 ? 0.925 -4.129 -0.071 1.00 97.69 112 LEU A N 1
ATOM 864 C CA . LEU A 1 112 ? 0.426 -4.390 -1.424 1.00 97.69 112 LEU A CA 1
ATOM 865 C C . LEU A 1 112 ? 1.412 -3.888 -2.492 1.00 97.69 112 LEU A C 1
ATOM 867 O O . LEU A 1 112 ? 1.643 -4.589 -3.475 1.00 97.69 112 LEU A O 1
ATOM 871 N N . ALA A 1 113 ? 2.066 -2.745 -2.268 1.00 95.69 113 ALA A N 1
ATOM 872 C CA . ALA A 1 113 ? 3.172 -2.282 -3.108 1.00 95.69 113 ALA A CA 1
ATOM 873 C C . ALA A 1 113 ? 4.353 -3.270 -3.088 1.00 95.69 113 ALA A C 1
ATOM 875 O O . ALA A 1 113 ? 4.948 -3.561 -4.124 1.00 95.69 113 ALA A O 1
ATOM 876 N N . GLY A 1 114 ? 4.655 -3.849 -1.923 1.00 95.75 114 GLY A N 1
ATOM 877 C CA . GLY A 1 114 ? 5.629 -4.931 -1.797 1.00 95.75 114 GLY A CA 1
ATOM 878 C C . GLY A 1 114 ? 5.234 -6.177 -2.594 1.00 95.75 114 GLY A C 1
ATOM 879 O O . GLY A 1 114 ? 6.068 -6.743 -3.295 1.00 95.75 114 GLY A O 1
ATOM 880 N N . VAL A 1 115 ? 3.966 -6.597 -2.531 1.00 97.06 115 VAL A N 1
ATOM 881 C CA . VAL A 1 115 ? 3.462 -7.740 -3.312 1.00 97.06 115 VAL A CA 1
ATOM 882 C C . VAL A 1 115 ? 3.606 -7.480 -4.808 1.00 97.06 115 VAL A C 1
ATOM 884 O O . VAL A 1 115 ? 4.089 -8.355 -5.519 1.00 97.06 115 VAL A O 1
ATOM 887 N N . TRP A 1 116 ? 3.283 -6.277 -5.289 1.00 95.75 116 TRP A N 1
ATOM 888 C CA . TRP A 1 116 ? 3.568 -5.914 -6.678 1.00 95.75 116 TRP A CA 1
ATOM 889 C C . TRP A 1 116 ? 5.057 -6.098 -7.011 1.00 95.75 116 TRP A C 1
ATOM 891 O O . TRP A 1 116 ? 5.393 -6.844 -7.931 1.00 95.75 116 TRP A O 1
ATOM 901 N N . ALA A 1 117 ? 5.954 -5.523 -6.204 1.00 93.69 117 ALA A N 1
ATOM 902 C CA . ALA A 1 117 ? 7.396 -5.624 -6.420 1.00 93.69 117 ALA A CA 1
ATOM 903 C C . ALA A 1 117 ? 7.913 -7.080 -6.388 1.00 93.69 117 ALA A C 1
ATOM 905 O O . ALA A 1 117 ? 8.877 -7.412 -7.081 1.00 93.69 117 ALA A O 1
ATOM 906 N N . HIS A 1 118 ? 7.265 -7.979 -5.632 1.00 94.38 118 HIS A N 1
ATOM 907 C CA . HIS A 1 118 ? 7.577 -9.412 -5.630 1.00 94.38 118 HIS A CA 1
ATOM 908 C C . HIS A 1 118 ? 7.408 -10.055 -7.009 1.00 94.38 118 HIS A C 1
ATOM 910 O O . HIS A 1 118 ? 8.228 -10.899 -7.391 1.00 94.38 118 HIS A O 1
ATOM 916 N N . TYR A 1 119 ? 6.330 -9.706 -7.712 1.00 93.31 119 TYR A N 1
ATOM 917 C CA . TYR A 1 119 ? 6.013 -10.248 -9.030 1.00 93.31 119 TYR A CA 1
ATOM 918 C C . TYR A 1 119 ? 6.772 -9.504 -10.124 1.00 93.31 119 TYR A C 1
ATOM 920 O O . TYR A 1 119 ? 7.412 -10.151 -10.949 1.00 93.31 119 TYR A O 1
ATOM 928 N N . ALA A 1 120 ? 6.814 -8.175 -10.050 1.00 90.31 120 ALA A N 1
ATOM 929 C CA . ALA A 1 120 ? 7.458 -7.332 -11.045 1.00 90.31 120 ALA A CA 1
ATOM 930 C C . ALA A 1 120 ? 8.970 -7.621 -11.177 1.00 90.31 120 ALA A C 1
ATOM 932 O O . ALA A 1 120 ? 9.480 -7.771 -12.282 1.00 90.31 120 ALA A O 1
ATOM 933 N N . ARG A 1 121 ? 9.694 -7.904 -10.078 1.00 87.31 121 ARG A N 1
ATOM 934 C CA . ARG A 1 121 ? 11.115 -8.338 -10.150 1.00 87.31 121 ARG A CA 1
ATOM 935 C C . ARG A 1 121 ? 11.351 -9.660 -10.906 1.00 87.31 121 ARG A C 1
ATOM 937 O O . ARG A 1 121 ? 12.495 -10.070 -11.087 1.00 87.31 121 ARG A O 1
ATOM 944 N N . ARG A 1 122 ? 10.292 -10.416 -11.219 1.00 83.88 122 ARG A N 1
ATOM 945 C CA . ARG A 1 122 ? 10.363 -11.713 -11.919 1.00 83.88 122 ARG A CA 1
ATOM 946 C C . ARG A 1 122 ? 9.988 -11.597 -13.392 1.00 83.88 122 ARG A C 1
ATOM 948 O O . ARG A 1 122 ? 10.377 -12.472 -14.162 1.00 83.88 122 ARG A O 1
ATOM 955 N N . SER A 1 123 ? 9.202 -10.588 -13.748 1.00 79.44 123 SER A N 1
ATOM 956 C CA . SER A 1 123 ? 8.644 -10.381 -15.086 1.00 79.44 123 SER A CA 1
ATOM 957 C C . SER A 1 123 ? 9.259 -9.195 -15.823 1.00 79.44 123 SER A C 1
ATOM 959 O O . SER A 1 123 ? 9.130 -9.131 -17.043 1.00 79.44 123 SER A O 1
ATOM 961 N N . SER A 1 124 ? 9.923 -8.285 -15.110 1.00 75.75 124 SER A N 1
ATOM 962 C CA . SER A 1 124 ? 10.175 -6.935 -15.609 1.00 75.75 124 SER A CA 1
ATOM 963 C C . SER A 1 124 ? 11.661 -6.591 -15.557 1.00 75.75 124 SER A C 1
ATOM 965 O O . SER A 1 124 ? 12.313 -6.714 -14.522 1.00 75.75 124 SER A O 1
ATOM 967 N N . ASP A 1 125 ? 12.201 -6.129 -16.686 1.00 74.12 125 ASP A N 1
ATOM 968 C CA . ASP A 1 125 ? 13.638 -5.857 -16.855 1.00 74.12 125 ASP A CA 1
ATOM 969 C C . ASP A 1 125 ? 14.106 -4.549 -16.184 1.00 74.12 125 ASP A C 1
ATOM 971 O O . ASP A 1 125 ? 15.302 -4.267 -16.153 1.00 74.12 125 ASP A O 1
ATOM 975 N N . PHE A 1 126 ? 13.180 -3.734 -15.666 1.00 73.69 126 PHE A N 1
ATOM 976 C CA . PHE A 1 126 ? 13.462 -2.417 -15.073 1.00 73.69 126 PHE A CA 1
ATOM 977 C C . PHE A 1 126 ? 13.593 -2.435 -13.541 1.00 73.69 126 PHE A C 1
ATOM 979 O O . PHE A 1 126 ? 13.639 -1.377 -12.925 1.00 73.69 126 PHE A O 1
ATOM 986 N N . LEU A 1 127 ? 13.575 -3.622 -12.932 1.00 76.31 127 LEU A N 1
ATOM 987 C CA . LEU A 1 127 ? 13.482 -3.815 -11.489 1.00 76.31 127 LEU A CA 1
ATOM 988 C C . LEU A 1 127 ? 14.657 -4.649 -10.982 1.00 76.31 127 LEU A C 1
ATOM 990 O O . LEU A 1 127 ? 14.574 -5.878 -10.899 1.00 76.31 127 LEU A O 1
ATOM 994 N N . ASP A 1 128 ? 15.757 -3.986 -10.633 1.00 79.50 128 ASP A N 1
ATOM 995 C CA . ASP A 1 128 ? 16.898 -4.641 -10.005 1.00 79.50 128 ASP A CA 1
ATOM 996 C C . ASP A 1 128 ? 16.913 -4.488 -8.469 1.00 79.50 128 ASP A C 1
ATOM 998 O O . ASP A 1 128 ? 16.044 -3.880 -7.838 1.00 79.50 128 ASP A O 1
ATOM 1002 N N . SER A 1 129 ? 17.887 -5.129 -7.815 1.00 77.75 129 SER A N 1
ATOM 1003 C CA . SER A 1 129 ? 18.007 -5.089 -6.352 1.00 77.75 129 SER A CA 1
ATOM 1004 C C . SER A 1 129 ? 18.323 -3.691 -5.806 1.00 77.75 129 SER A C 1
ATOM 1006 O O . SER A 1 129 ? 17.994 -3.415 -4.654 1.00 77.75 129 SER A O 1
ATOM 1008 N N . ALA A 1 130 ? 18.996 -2.837 -6.580 1.00 79.75 130 ALA A N 1
ATOM 1009 C CA . ALA A 1 130 ? 19.292 -1.463 -6.189 1.00 79.75 130 ALA A CA 1
ATOM 1010 C C . ALA A 1 130 ? 18.034 -0.594 -6.281 1.00 79.75 130 ALA A C 1
ATOM 1012 O O . ALA A 1 130 ? 17.772 0.169 -5.349 1.00 79.75 130 ALA A O 1
ATOM 1013 N N . ASP A 1 131 ? 17.222 -0.794 -7.320 1.00 80.00 131 ASP A N 1
ATOM 1014 C CA . ASP A 1 131 ? 15.911 -0.159 -7.460 1.00 80.00 131 ASP A CA 1
ATOM 1015 C C . ASP A 1 131 ? 15.016 -0.516 -6.261 1.00 80.00 131 ASP A C 1
ATOM 1017 O O . ASP A 1 131 ? 14.522 0.353 -5.547 1.00 80.00 131 ASP A O 1
ATOM 1021 N N . ILE A 1 132 ? 14.902 -1.802 -5.917 1.00 81.00 132 ILE A N 1
ATOM 1022 C CA . ILE A 1 132 ? 14.119 -2.256 -4.753 1.00 81.00 132 ILE A CA 1
ATOM 1023 C C . ILE A 1 132 ? 14.566 -1.581 -3.441 1.00 81.00 132 ILE A C 1
ATOM 1025 O O . ILE A 1 132 ? 13.724 -1.209 -2.615 1.00 81.00 132 ILE A O 1
ATOM 1029 N N . GLU A 1 133 ? 15.874 -1.410 -3.230 1.00 82.25 133 GLU A N 1
ATOM 1030 C CA . GLU A 1 133 ? 16.397 -0.690 -2.062 1.00 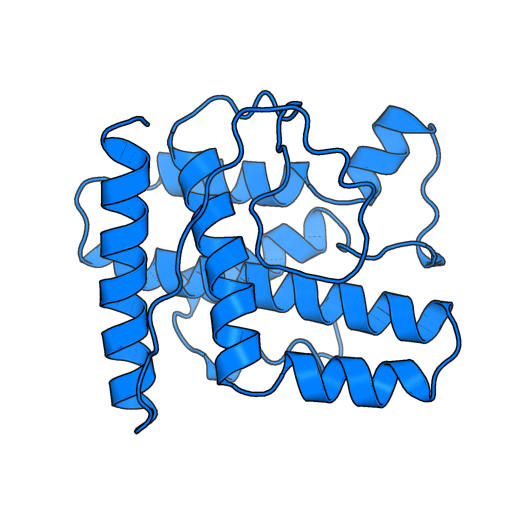82.25 133 GLU A CA 1
ATOM 1031 C C . GLU A 1 133 ? 16.050 0.806 -2.098 1.00 82.25 133 GLU A C 1
ATOM 1033 O O . GLU A 1 133 ? 15.779 1.397 -1.050 1.00 82.25 133 GLU A O 1
ATOM 1038 N N . GLU A 1 134 ? 15.976 1.428 -3.276 1.00 80.12 134 GLU A N 1
ATOM 1039 C CA . GLU A 1 134 ? 15.449 2.787 -3.426 1.00 80.12 134 GLU A CA 1
ATOM 1040 C C . GLU A 1 134 ? 13.981 2.870 -2.980 1.00 80.12 134 GLU A C 1
ATOM 1042 O O . GLU A 1 134 ? 13.620 3.777 -2.229 1.00 80.12 134 GLU A O 1
ATOM 1047 N N . GLY A 1 135 ? 13.154 1.880 -3.327 1.00 78.25 135 GLY A N 1
ATOM 1048 C CA . GLY A 1 135 ? 11.757 1.804 -2.883 1.00 78.25 135 GLY A CA 1
ATOM 1049 C C . GLY A 1 135 ? 11.625 1.642 -1.366 1.00 78.25 135 GLY A C 1
ATOM 1050 O O . GLY A 1 135 ? 10.813 2.311 -0.728 1.00 78.25 135 GLY A O 1
ATOM 1051 N N . ILE A 1 136 ? 12.483 0.822 -0.753 1.00 83.69 136 ILE A N 1
ATOM 1052 C CA . ILE A 1 136 ? 12.567 0.692 0.711 1.00 83.69 136 ILE A CA 1
ATOM 1053 C C . ILE A 1 136 ? 12.956 2.030 1.357 1.00 83.69 136 ILE A C 1
ATOM 1055 O O . ILE A 1 136 ? 12.380 2.428 2.375 1.00 83.69 136 ILE A O 1
ATOM 1059 N N . ASN A 1 137 ? 13.929 2.733 0.776 1.00 83.81 137 ASN A N 1
ATOM 1060 C CA . ASN A 1 137 ? 14.353 4.043 1.258 1.00 83.81 137 ASN A CA 1
ATOM 1061 C C . ASN A 1 137 ? 13.239 5.085 1.114 1.00 83.81 137 ASN A C 1
ATOM 1063 O O . ASN A 1 137 ? 13.035 5.872 2.043 1.00 83.81 137 ASN A O 1
ATOM 1067 N N . ALA A 1 138 ? 12.491 5.053 0.007 1.00 79.12 138 ALA A N 1
ATOM 1068 C CA . ALA A 1 138 ? 11.320 5.889 -0.214 1.00 79.12 138 ALA A CA 1
ATOM 1069 C C . ALA A 1 138 ? 10.258 5.621 0.860 1.00 79.12 138 ALA A C 1
ATOM 1071 O O . ALA A 1 138 ? 9.872 6.561 1.552 1.00 79.12 138 ALA A O 1
ATOM 1072 N N . ALA A 1 139 ? 9.892 4.358 1.113 1.00 78.00 139 ALA A N 1
ATOM 1073 C CA . ALA A 1 139 ? 8.953 3.969 2.173 1.00 78.00 139 ALA A CA 1
ATOM 1074 C C . ALA A 1 139 ? 9.370 4.472 3.564 1.00 78.00 139 ALA A C 1
ATOM 1076 O O . ALA A 1 139 ? 8.553 4.945 4.354 1.00 78.00 139 ALA A O 1
ATOM 1077 N N . GLY A 1 140 ? 10.667 4.410 3.872 1.00 80.00 140 GLY A N 1
ATOM 1078 C CA . GLY A 1 140 ? 11.218 4.947 5.114 1.00 80.00 140 GLY A CA 1
ATOM 1079 C C . GLY A 1 140 ? 11.287 6.477 5.170 1.00 80.00 140 GLY A C 1
ATOM 1080 O O . GLY A 1 140 ? 11.371 7.044 6.257 1.00 80.00 140 GLY A O 1
ATOM 1081 N N . ALA A 1 141 ? 11.294 7.173 4.033 1.00 77.31 141 ALA A N 1
ATOM 1082 C CA . ALA A 1 141 ? 11.354 8.634 3.989 1.00 77.31 141 ALA A CA 1
ATOM 1083 C C . ALA A 1 141 ? 10.011 9.282 4.360 1.00 77.31 141 ALA A C 1
ATOM 1085 O O . ALA A 1 141 ? 9.998 10.348 4.974 1.00 77.31 141 ALA A O 1
ATOM 1086 N N . VAL A 1 142 ? 8.905 8.605 4.044 1.00 72.75 142 VAL A N 1
ATOM 1087 C CA . VAL A 1 142 ? 7.524 9.055 4.288 1.00 72.75 142 VAL A CA 1
ATOM 1088 C C . VAL A 1 142 ? 6.952 8.618 5.644 1.00 72.75 142 VAL A C 1
ATOM 1090 O O . VAL A 1 142 ? 5.756 8.755 5.892 1.00 72.75 142 VAL A O 1
ATOM 1093 N N . GLY A 1 143 ? 7.785 8.092 6.547 1.00 76.94 143 GLY A N 1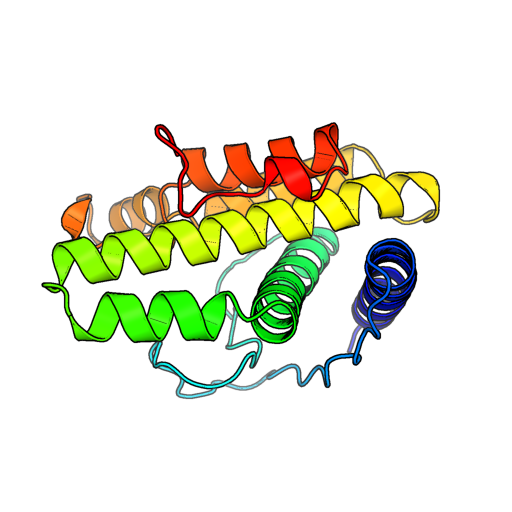
ATOM 1094 C CA . GLY A 1 143 ? 7.379 7.807 7.923 1.00 76.94 143 GLY A CA 1
ATOM 1095 C C . GLY A 1 143 ? 7.170 9.084 8.744 1.00 76.94 143 GLY A C 1
ATOM 1096 O O . GLY A 1 143 ? 7.997 10.001 8.732 1.00 76.94 143 GLY A O 1
ATOM 1097 N N . GLU A 1 144 ? 6.082 9.147 9.511 1.00 77.94 144 GLU A N 1
ATOM 1098 C CA . GLU A 1 144 ? 5.723 10.351 10.273 1.00 77.94 144 GLU A CA 1
ATOM 1099 C C . GLU A 1 144 ? 6.687 10.663 11.411 1.00 77.94 144 GLU A C 1
ATOM 1101 O O . GLU A 1 144 ? 6.859 11.826 11.763 1.00 77.94 144 GLU A O 1
ATOM 1106 N N . ASP A 1 145 ? 7.356 9.661 11.977 1.00 78.69 145 ASP A N 1
ATOM 1107 C CA . ASP A 1 145 ? 8.421 9.871 12.955 1.00 78.69 145 ASP A CA 1
ATOM 1108 C C . ASP A 1 145 ? 9.562 10.706 12.364 1.00 78.69 145 ASP A C 1
ATOM 1110 O O . ASP A 1 145 ? 10.027 11.656 12.995 1.00 78.69 145 ASP A O 1
ATOM 1114 N N . ARG A 1 146 ? 9.955 10.416 11.121 1.00 75.06 146 ARG A N 1
ATOM 1115 C CA . ARG A 1 146 ? 10.990 11.157 10.399 1.00 75.06 146 ARG A CA 1
ATOM 1116 C C . ARG A 1 146 ? 10.521 12.559 10.018 1.00 75.06 146 ARG A C 1
ATOM 1118 O O . ARG A 1 146 ? 11.255 13.516 10.265 1.00 75.06 146 ARG A O 1
ATOM 1125 N N . ILE A 1 147 ? 9.303 12.687 9.485 1.00 74.62 147 ILE A N 1
ATOM 1126 C CA . ILE A 1 147 ? 8.712 13.977 9.084 1.00 74.62 147 ILE A CA 1
ATOM 1127 C C . ILE A 1 147 ? 8.500 14.890 10.300 1.00 74.62 147 ILE A C 1
ATOM 1129 O O . ILE A 1 147 ? 8.856 16.066 10.279 1.00 74.62 147 ILE A O 1
ATOM 1133 N N . MET A 1 148 ? 7.945 14.373 11.399 1.00 77.88 148 MET A N 1
ATOM 1134 C CA . MET A 1 148 ? 7.734 15.167 12.613 1.00 77.88 148 MET A CA 1
ATOM 1135 C C . MET A 1 148 ? 9.057 15.554 13.271 1.00 77.88 148 MET A C 1
ATOM 1137 O O . MET A 1 148 ? 9.187 16.678 13.761 1.00 77.88 148 MET A O 1
ATOM 1141 N N . GLN A 1 149 ? 10.051 14.661 13.267 1.00 76.81 149 GLN A N 1
ATOM 1142 C CA . GLN A 1 149 ? 11.367 14.974 13.809 1.00 76.81 149 GLN A CA 1
ATOM 1143 C C . GLN A 1 149 ? 12.057 16.085 13.007 1.00 76.81 149 GLN A C 1
ATOM 1145 O O . GLN A 1 149 ? 12.598 17.007 13.619 1.00 76.81 149 GLN A O 1
ATOM 1150 N N . SER A 1 150 ? 12.011 16.041 11.672 1.00 70.38 150 SER A N 1
ATOM 1151 C CA . SER A 1 150 ? 12.619 17.069 10.819 1.00 70.38 150 SER A CA 1
ATOM 1152 C C . SER A 1 150 ? 11.863 18.402 10.862 1.00 70.38 150 SER A C 1
ATOM 1154 O O . SER A 1 150 ? 12.498 19.452 10.905 1.00 70.38 150 SER A O 1
ATOM 1156 N N . ALA A 1 151 ? 10.526 18.380 10.912 1.00 73.56 151 ALA A N 1
ATOM 1157 C CA . ALA A 1 151 ? 9.703 19.590 10.864 1.00 73.56 151 ALA A CA 1
ATOM 1158 C C . ALA A 1 151 ? 9.467 20.252 12.234 1.00 73.56 151 ALA A C 1
ATOM 1160 O O . ALA A 1 151 ? 9.344 21.472 12.324 1.00 73.56 151 ALA A O 1
ATOM 1161 N N . ARG A 1 152 ? 9.334 19.463 13.310 1.00 75.38 152 ARG A N 1
ATOM 1162 C CA . ARG A 1 152 ? 8.866 19.936 14.632 1.00 75.38 152 ARG A CA 1
ATOM 1163 C C . ARG A 1 152 ? 9.821 19.614 15.784 1.00 75.38 152 ARG A C 1
ATOM 1165 O O . ARG A 1 152 ? 9.562 20.045 16.907 1.00 75.38 152 ARG A O 1
ATOM 1172 N N . GLY A 1 153 ? 10.883 18.839 15.544 1.00 78.38 153 GLY A N 1
ATOM 1173 C CA . GLY A 1 153 ? 11.873 18.450 16.558 1.00 78.38 153 GLY A CA 1
ATOM 1174 C C . GLY A 1 153 ? 11.342 17.534 17.670 1.00 78.38 153 GLY A C 1
ATOM 1175 O O . GLY A 1 153 ? 12.044 17.300 18.653 1.00 78.38 153 GLY A O 1
ATOM 1176 N N . ARG A 1 154 ? 10.104 17.038 17.547 1.00 72.44 154 ARG A N 1
ATOM 1177 C CA . ARG A 1 154 ? 9.456 16.142 18.513 1.00 72.44 154 ARG A CA 1
ATOM 1178 C C . ARG A 1 154 ? 8.493 15.194 17.809 1.00 72.44 154 ARG A C 1
ATOM 1180 O O . ARG A 1 154 ? 7.801 15.602 16.879 1.00 72.44 154 ARG A O 1
ATOM 1187 N N . VAL A 1 155 ? 8.389 13.972 18.318 1.00 81.62 155 VAL A N 1
ATOM 1188 C CA . VAL A 1 155 ? 7.500 12.923 17.803 1.00 81.62 155 VAL A CA 1
ATOM 1189 C C . VAL A 1 155 ? 6.282 12.777 18.717 1.00 81.62 155 VAL A C 1
ATOM 1191 O O . VAL A 1 155 ? 6.434 12.696 19.936 1.00 81.62 155 VAL A O 1
ATOM 1194 N N . VAL A 1 156 ? 5.075 12.741 18.143 1.00 80.38 156 VAL A N 1
ATOM 1195 C CA . VAL A 1 156 ? 3.814 12.528 18.878 1.00 80.38 156 VAL A CA 1
ATOM 1196 C C . VAL A 1 156 ? 3.108 11.294 18.304 1.00 80.38 156 VAL A C 1
ATOM 1198 O O . VAL A 1 156 ? 2.364 11.429 17.336 1.00 80.38 156 VAL A O 1
ATOM 1201 N N . PRO A 1 157 ? 3.321 10.096 18.882 1.00 77.31 157 PRO A N 1
ATOM 1202 C CA . PRO A 1 157 ? 2.842 8.843 18.291 1.00 77.31 157 PRO A CA 1
ATOM 1203 C C . PRO A 1 157 ? 1.322 8.747 18.126 1.00 77.31 157 PRO A C 1
ATOM 1205 O O . PRO A 1 157 ? 0.841 8.147 17.173 1.00 77.31 157 PRO A O 1
ATOM 1208 N N . ASP A 1 158 ? 0.555 9.357 19.033 1.00 76.19 158 ASP A N 1
ATOM 1209 C CA . ASP A 1 158 ? -0.914 9.308 18.998 1.00 76.19 158 ASP A CA 1
ATOM 1210 C C . ASP A 1 158 ? -1.522 10.129 17.839 1.00 76.19 158 ASP A C 1
ATOM 1212 O O . ASP A 1 158 ? -2.706 9.986 17.536 1.00 76.19 158 ASP A O 1
ATOM 1216 N N . ALA A 1 159 ? -0.715 10.968 17.180 1.00 74.81 159 ALA A N 1
ATOM 1217 C CA . ALA A 1 159 ? -1.111 11.777 16.029 1.00 74.81 159 ALA A CA 1
ATOM 1218 C C . ALA A 1 159 ? -0.718 11.147 14.681 1.00 74.81 159 ALA A C 1
ATOM 1220 O O . ALA A 1 159 ? -0.849 11.804 13.653 1.00 74.81 159 ALA A O 1
ATOM 1221 N N . PHE A 1 160 ? -0.189 9.920 14.685 1.00 79.50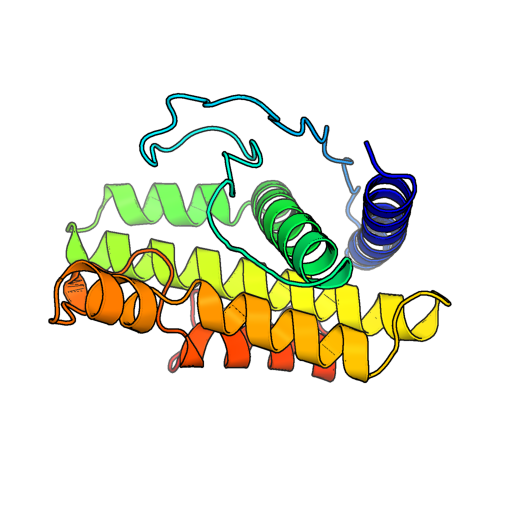 160 PHE A N 1
ATOM 1222 C CA . PHE A 1 160 ? 0.219 9.246 13.459 1.00 79.50 160 PHE A CA 1
ATOM 1223 C C . PHE A 1 160 ? -0.979 8.790 12.628 1.00 79.50 160 PHE A C 1
ATOM 1225 O O . PHE A 1 160 ? -1.916 8.192 13.146 1.00 79.50 160 PHE A O 1
ATOM 1232 N N . THR A 1 161 ? -0.896 9.027 11.329 1.00 75.12 161 THR A N 1
ATOM 1233 C CA . THR A 1 161 ? -1.842 8.620 10.293 1.00 75.12 161 THR A CA 1
ATOM 1234 C C . THR A 1 161 ? -1.204 7.742 9.211 1.00 75.12 161 THR A C 1
ATOM 1236 O O . THR A 1 161 ? -1.911 6.926 8.645 1.00 75.12 161 THR A O 1
ATOM 1239 N N . HIS A 1 162 ? 0.117 7.809 9.010 1.00 78.12 162 HIS A N 1
ATOM 1240 C CA . HIS A 1 162 ? 0.895 7.073 7.995 1.00 78.12 162 HIS A CA 1
ATOM 1241 C C . HIS A 1 162 ? 1.908 6.087 8.601 1.00 78.12 162 HIS A C 1
ATOM 1243 O O . HIS A 1 162 ? 2.562 5.322 7.894 1.00 78.12 162 HIS A O 1
ATOM 1249 N N . GLY A 1 163 ? 2.037 6.079 9.930 1.00 86.06 163 GLY A N 1
ATOM 1250 C CA . GLY A 1 163 ? 2.898 5.151 10.654 1.00 86.06 163 GLY A CA 1
ATOM 1251 C C . GLY A 1 163 ? 4.357 5.595 10.703 1.00 86.06 163 GLY A C 1
ATOM 1252 O O . GLY A 1 163 ? 4.773 6.621 10.166 1.00 86.06 163 GLY A O 1
ATOM 1253 N N . THR A 1 164 ? 5.161 4.808 11.410 1.00 90.50 164 THR A N 1
ATOM 1254 C CA . THR A 1 164 ? 6.605 5.044 11.528 1.00 90.50 164 THR A CA 1
ATOM 1255 C C . THR A 1 164 ? 7.351 4.518 10.314 1.00 90.50 164 THR A C 1
ATOM 1257 O O . THR A 1 164 ? 6.973 3.501 9.732 1.00 90.50 164 THR A O 1
ATOM 1260 N N . SER A 1 165 ? 8.497 5.123 10.022 1.00 88.38 165 SER A N 1
ATOM 1261 C CA . SER A 1 165 ? 9.429 4.689 8.976 1.00 88.38 165 SER A CA 1
ATOM 1262 C C . SER A 1 165 ? 9.738 3.186 9.076 1.00 88.38 165 SER A C 1
ATOM 1264 O O . SER A 1 165 ? 9.756 2.467 8.080 1.00 88.38 165 SER A O 1
ATOM 1266 N N . ALA A 1 166 ? 9.923 2.680 10.301 1.00 92.69 166 ALA A N 1
ATOM 1267 C CA . ALA A 1 166 ? 10.211 1.270 10.555 1.00 92.69 166 ALA A CA 1
ATOM 1268 C C . ALA A 1 166 ? 9.024 0.334 10.261 1.00 92.69 166 ALA A C 1
ATOM 1270 O O . ALA A 1 166 ? 9.239 -0.797 9.824 1.00 92.69 166 ALA A O 1
ATOM 1271 N N . GLN A 1 167 ? 7.789 0.774 10.518 1.00 94.56 167 GLN A N 1
ATOM 1272 C CA . GLN A 1 167 ? 6.589 -0.001 10.188 1.00 94.56 167 GLN A CA 1
ATOM 1273 C C . GLN A 1 167 ? 6.399 -0.074 8.674 1.00 94.56 167 GLN A C 1
ATOM 1275 O O . GLN A 1 167 ? 6.198 -1.165 8.146 1.00 94.56 167 GLN A O 1
ATOM 1280 N N . ARG A 1 168 ? 6.547 1.060 7.982 1.00 94.19 168 ARG A N 1
ATOM 1281 C CA . ARG A 1 168 ? 6.408 1.144 6.524 1.00 94.19 168 ARG A CA 1
ATOM 1282 C C . ARG A 1 168 ? 7.369 0.206 5.800 1.00 94.19 168 ARG A C 1
ATOM 1284 O O . ARG A 1 168 ? 6.952 -0.678 5.055 1.00 94.19 168 ARG A O 1
ATOM 1291 N N . ILE A 1 169 ? 8.659 0.289 6.145 1.00 93.31 169 ILE A N 1
ATOM 1292 C CA . ILE A 1 169 ? 9.695 -0.613 5.615 1.00 93.31 169 ILE A CA 1
ATOM 1293 C C . ILE A 1 169 ? 9.362 -2.081 5.905 1.00 93.31 169 ILE A C 1
ATOM 1295 O O . ILE A 1 169 ? 9.554 -2.940 5.044 1.00 93.31 169 ILE A O 1
ATOM 1299 N N . ARG A 1 170 ? 8.887 -2.396 7.120 1.00 95.50 170 ARG A N 1
ATOM 1300 C CA . ARG A 1 170 ? 8.554 -3.776 7.501 1.00 95.50 170 ARG A CA 1
ATOM 1301 C C . ARG A 1 170 ? 7.470 -4.347 6.593 1.00 95.50 170 ARG A C 1
ATOM 1303 O O . ARG A 1 170 ? 7.638 -5.461 6.103 1.00 95.50 170 ARG A O 1
ATOM 1310 N N . TRP A 1 171 ? 6.365 -3.629 6.415 1.00 96.94 171 TRP A N 1
ATOM 1311 C CA . TRP A 1 171 ? 5.228 -4.139 5.654 1.00 96.94 171 TRP A CA 1
ATOM 1312 C C . TRP A 1 171 ? 5.520 -4.207 4.160 1.00 96.94 171 TRP A C 1
ATOM 1314 O O . TRP A 1 171 ? 5.222 -5.237 3.558 1.00 96.94 171 TRP A O 1
ATOM 1324 N N . PHE A 1 172 ? 6.225 -3.216 3.607 1.00 95.69 172 PHE A N 1
ATOM 1325 C CA . PHE A 1 172 ? 6.724 -3.286 2.233 1.00 95.69 172 PHE A CA 1
ATOM 1326 C C . PHE A 1 172 ? 7.611 -4.518 2.006 1.00 95.69 172 PHE A C 1
ATOM 1328 O O . PHE A 1 172 ? 7.341 -5.330 1.121 1.00 95.69 172 PHE A O 1
ATOM 1335 N N . ARG A 1 173 ? 8.625 -4.733 2.860 1.00 95.19 173 ARG A N 1
ATOM 1336 C CA . ARG A 1 173 ? 9.504 -5.913 2.766 1.00 95.19 173 ARG A CA 1
ATOM 1337 C C . ARG A 1 173 ? 8.737 -7.221 2.903 1.00 95.19 173 ARG A C 1
ATOM 1339 O O . ARG A 1 173 ? 9.006 -8.159 2.165 1.00 95.19 173 ARG A O 1
ATOM 1346 N N . LYS A 1 174 ? 7.757 -7.282 3.804 1.00 96.88 174 LYS A N 1
ATOM 1347 C CA . LYS A 1 174 ? 6.935 -8.480 3.985 1.00 96.88 174 LYS A CA 1
ATOM 1348 C C . LYS A 1 174 ? 6.155 -8.828 2.712 1.00 96.88 174 LYS A C 1
ATOM 1350 O O . LYS A 1 174 ? 6.114 -10.000 2.338 1.00 96.88 174 LYS A O 1
ATOM 1355 N N . GLY A 1 175 ? 5.574 -7.838 2.033 1.00 96.88 175 GLY A N 1
ATOM 1356 C CA . GLY A 1 175 ? 4.918 -8.038 0.737 1.00 96.88 175 GLY A CA 1
ATOM 1357 C C . GLY A 1 175 ? 5.902 -8.510 -0.333 1.00 96.88 175 GLY A C 1
ATOM 1358 O O . GLY A 1 175 ? 5.668 -9.525 -0.982 1.00 96.88 175 GLY A O 1
ATOM 1359 N N . LEU A 1 176 ? 7.050 -7.837 -0.434 1.00 95.12 176 LEU A N 1
ATOM 1360 C CA . LEU A 1 176 ? 8.122 -8.156 -1.383 1.00 95.12 176 LEU A CA 1
ATOM 1361 C C . LEU A 1 176 ? 8.680 -9.575 -1.210 1.00 95.12 176 LEU A C 1
ATOM 1363 O O . LEU A 1 176 ? 8.973 -10.276 -2.182 1.00 95.12 176 LEU A O 1
ATOM 1367 N N . GLU A 1 177 ? 8.865 -10.011 0.029 1.00 94.88 177 GLU A N 1
ATOM 1368 C CA . GLU A 1 177 ? 9.407 -11.330 0.338 1.00 94.88 177 GLU A CA 1
ATOM 1369 C C . GLU A 1 177 ? 8.376 -12.428 0.079 1.00 94.88 177 GLU A C 1
ATOM 1371 O O . GLU A 1 177 ? 8.706 -13.427 -0.563 1.00 94.88 177 GLU A O 1
ATOM 1376 N N . SER A 1 178 ? 7.137 -12.232 0.538 1.00 96.25 178 SER A N 1
ATOM 1377 C CA . SER A 1 178 ? 6.100 -13.267 0.492 1.00 96.25 178 SER A CA 1
ATOM 1378 C C . SER A 1 178 ? 5.404 -13.389 -0.863 1.00 96.25 178 SER A C 1
ATOM 1380 O O . SER A 1 178 ? 5.200 -14.508 -1.323 1.00 96.25 178 SER A O 1
ATOM 1382 N N . GLY A 1 179 ? 5.029 -12.266 -1.485 1.00 95.62 179 GLY A N 1
ATOM 1383 C CA . GLY A 1 179 ? 4.109 -12.240 -2.627 1.00 95.62 179 GLY A CA 1
ATOM 1384 C C . GLY A 1 179 ? 2.691 -12.734 -2.300 1.00 95.62 179 GLY A C 1
ATOM 1385 O O . GLY A 1 179 ? 1.882 -12.893 -3.203 1.00 95.62 179 GLY A O 1
ATOM 1386 N N . ASP A 1 180 ? 2.382 -12.994 -1.029 1.00 95.38 180 ASP A N 1
ATOM 1387 C CA . ASP A 1 180 ? 1.187 -13.722 -0.597 1.00 95.38 180 ASP A CA 1
ATOM 1388 C C . ASP A 1 180 ? 0.197 -12.784 0.099 1.00 95.38 180 ASP A C 1
ATOM 1390 O O . ASP A 1 180 ? 0.428 -12.351 1.231 1.00 95.38 180 ASP A O 1
ATOM 1394 N N . LEU A 1 181 ? -0.923 -12.493 -0.568 1.00 94.38 181 LEU A N 1
ATOM 1395 C CA . LEU A 1 181 ? -1.936 -11.544 -0.098 1.00 94.38 181 LEU A CA 1
ATOM 1396 C C . LEU A 1 181 ? -2.519 -11.897 1.279 1.00 94.38 181 LEU A C 1
ATOM 1398 O O . LEU A 1 181 ? -2.890 -10.986 2.024 1.00 94.38 181 LEU A O 1
ATOM 1402 N N . GLU A 1 182 ? -2.550 -13.175 1.667 1.00 93.31 182 GLU A N 1
ATOM 1403 C CA . GLU A 1 182 ? -3.087 -13.597 2.968 1.00 93.31 182 GLU A CA 1
ATOM 1404 C C . GLU A 1 182 ? -2.224 -13.111 4.142 1.00 93.31 182 GLU A C 1
ATOM 1406 O O . GLU A 1 182 ? -2.689 -12.996 5.278 1.00 93.31 182 GLU A O 1
ATOM 1411 N N . GLN A 1 183 ? -0.966 -12.750 3.884 1.00 95.12 183 GLN A N 1
ATOM 1412 C CA . GLN A 1 183 ? -0.058 -12.238 4.908 1.00 95.12 183 GLN A CA 1
ATOM 1413 C C . GLN A 1 183 ? -0.211 -10.729 5.154 1.00 95.12 183 GLN A C 1
ATOM 1415 O O . GLN A 1 183 ? 0.455 -10.192 6.047 1.00 95.12 183 GLN A O 1
ATOM 1420 N N . GLY A 1 184 ? -1.092 -10.058 4.406 1.00 94.12 184 GLY A N 1
ATOM 1421 C CA . GLY A 1 184 ? -1.320 -8.611 4.409 1.00 94.12 184 GLY A CA 1
ATOM 1422 C C . GLY A 1 184 ? -2.381 -8.087 5.381 1.00 94.12 184 GLY A C 1
ATOM 1423 O O . GLY A 1 184 ? -2.762 -6.920 5.271 1.00 94.12 184 GLY A O 1
ATOM 1424 N N . ASP A 1 185 ? -2.895 -8.902 6.312 1.00 93.94 185 ASP A N 1
ATOM 1425 C CA . ASP A 1 185 ? -3.899 -8.446 7.288 1.00 93.94 185 ASP A CA 1
ATOM 1426 C C . ASP A 1 185 ? -3.270 -7.551 8.373 1.00 93.94 185 ASP A C 1
ATOM 1428 O O . ASP A 1 185 ? -2.919 -7.979 9.480 1.00 93.94 185 ASP A O 1
ATOM 1432 N N . THR A 1 186 ? -3.121 -6.268 8.047 1.00 94.00 186 THR A N 1
ATOM 1433 C CA . THR A 1 186 ? -2.679 -5.238 8.991 1.00 94.00 186 THR A CA 1
ATOM 1434 C C . THR A 1 186 ? -3.780 -4.826 9.958 1.00 94.00 186 THR A C 1
ATOM 1436 O O . THR A 1 186 ? -3.459 -4.264 11.003 1.00 94.00 186 THR A O 1
ATOM 1439 N N . LEU A 1 187 ? -5.061 -5.081 9.669 1.00 92.62 187 LEU A N 1
ATOM 1440 C CA . LEU A 1 187 ? -6.174 -4.663 10.524 1.00 92.62 187 LEU A CA 1
ATOM 1441 C C . LEU A 1 187 ? -6.243 -5.504 11.802 1.00 92.62 187 LEU A C 1
ATOM 1443 O O . LEU A 1 187 ? -6.545 -4.963 12.870 1.00 92.62 187 LEU A O 1
ATOM 1447 N N . SER A 1 188 ? -5.894 -6.787 11.702 1.00 91.44 188 SER A N 1
ATOM 1448 C CA . SER A 1 188 ? -5.859 -7.738 12.822 1.00 91.44 188 SER A CA 1
ATOM 1449 C C . SER A 1 188 ? -4.461 -7.949 13.413 1.00 91.44 188 SER A C 1
ATOM 1451 O O . SER A 1 188 ? -4.316 -8.610 14.443 1.00 91.44 188 SER A O 1
ATOM 1453 N N . ALA A 1 189 ? -3.412 -7.392 12.797 1.00 89.25 189 ALA A N 1
ATOM 1454 C CA . ALA A 1 189 ? -2.033 -7.608 13.226 1.00 89.25 189 ALA A CA 1
ATOM 1455 C C . ALA A 1 189 ? -1.796 -7.190 14.692 1.00 89.25 189 ALA A C 1
ATOM 1457 O O . ALA A 1 189 ? -1.998 -6.031 15.075 1.00 89.25 189 ALA A O 1
ATOM 1458 N N . ALA A 1 190 ? -1.297 -8.129 15.504 1.00 84.75 190 ALA A N 1
ATOM 1459 C CA . ALA A 1 190 ? -0.922 -7.881 16.900 1.00 84.75 190 ALA A CA 1
ATOM 1460 C C . ALA A 1 190 ? 0.301 -6.955 17.025 1.00 84.75 190 ALA A C 1
ATOM 1462 O O . ALA A 1 190 ? 0.452 -6.242 18.016 1.00 84.75 190 ALA A O 1
ATOM 1463 N N . ARG A 1 191 ? 1.171 -6.961 16.009 1.00 85.81 191 ARG A N 1
ATOM 1464 C CA . ARG A 1 191 ? 2.342 -6.093 15.903 1.00 85.81 191 ARG A CA 1
ATOM 1465 C C . ARG A 1 191 ? 2.426 -5.521 14.494 1.00 85.81 191 ARG A C 1
ATOM 1467 O O . ARG A 1 191 ? 2.350 -6.275 13.527 1.00 85.81 191 ARG A O 1
ATOM 1474 N N . LEU A 1 192 ? 2.620 -4.207 14.430 1.00 86.25 192 LEU A N 1
ATOM 1475 C CA . LEU A 1 192 ? 2.867 -3.450 13.207 1.00 86.25 192 LEU A CA 1
ATOM 1476 C C . LEU A 1 192 ? 4.365 -3.329 12.907 1.00 86.25 192 LEU A C 1
ATOM 1478 O O . LEU A 1 192 ? 5.200 -3.335 13.847 1.00 86.25 192 LEU A O 1
#

Secondary structure (DSSP, 8-state):
--HHHHHHHHHHHHHHHHHHHHTT---------B--S-----S-S----B---TT----SHHHHHHHHHHHHHHHHHHHTTHHHHHHHHHTTS-HHHHHHHHHHHHHHHHHHHHHHHHHHHHH-TT--HHHHHHHHHHHHHT-HHHHHHHHHSS--GGG-SS--HHHHHHHHHHHHHH--GGGG--SS-S--

Mean predicted aligned error: 7.76 Å

pLDDT: mean 80.08, std 19.01, range [28.38, 97.88]

Sequence (192 aa):
MGEFGSVVLADIEEVWNEQFRQLGADYREPRLVLFSGQAESACGYNSAAVGPFCELDAPGDFALAYVIAHEVGHHVQNLLGVMEEVSTRQARLGEREANQLTVRLELQADFLAGVWAHYARRSSDFLDSADIEEGINAAGAVGEDRIMQSARGRVVPDAFTHGTSAQRIRWFRKGLESGDLEQGDTLSAARL

Radius of gyration: 16.06 Å; Cα contacts (8 Å, |Δi|>4): 247; chains: 1; bounding box: 37×39×40 Å

Foldseek 3Di:
DDPLLVVLLVLLVVLVCVVCVVVVHGDDRDDADADPDQDPCPPDDDDLHPHDPVPPPLPDSLLSSLSSQLSVLLVVCVVVCVVVVLVVVLVVDDLLVNLLSLQLSLLLSLLSSLLSLLVCVVVDPVRDPVSVVSSLVSQLCPAVQNVCCVPPVDDDQSNHRNHHSVSSSVSSNNSNVPSDSVVSPSVPDPDD